Protein AF-A0A399YP43-F1 (afdb_monomer_lite)

pLDDT: mean 73.84, std 10.67, range [40.28, 92.06]

Secondary structure (DSSP, 8-state):
-PPP-HHHHHHHHHHHHHHHHHHHHHHTBPPPTT--S-SS-HHHHHHHHHHHHHHHHHHHHHHTTHHHHHH---TTSS-HHHHHHHHTS-HHHHHHHHHHHHHHHHSPPPP-BPTTSHHHHHHHHHHHHHHHHHHHHHHHHHHHHHHHH--THHHHHHHHHHHHHHHHHHHHHHHHHT-TTSHHHHHHHHHHHHHHHHHHHT--

Sequence (204 aa):
MITPNGVNALLVAGTFFLFAGGIFIIRRMKAAPDGTSDWLTKGQRSALALFFAFNFSLMLAWQLGFFRSVFQVDTTQMGEGGSASYFLFGPGAWLAFSLLYVLVFAFKVKPAIEYGRSRYWLAAVFGLVTTALMLLVMVAQANVIAATIGAAWWGIITFAVLVGLFLPPRFLYLSRVAGLKSVPSYAATISILILLAILAAQMI

Radius of gyration: 18.38 Å; chains: 1; bounding box: 39×31×58 Å

Foldseek 3Di:
DDDQDVVLLVLLLVLLVLLLVLLLLLLLFAADPQFDNDDDDLVLLLVLLVLQLVVQLVLSCVSLCVVVLVPDPDPVPDDPSSVCCVPVQDSVNSSVSSCSSSCSRNDRRHHDHYPPDPVLVVSLVSNLVSLVSSLVSLLVSQLVVLVVVPDLVSLVVSLVSSCSNRVVSLSSSCNGRPHCPHPVNVVSVVVVVVVSVVSSVSSD

Structure (mmCIF, N/CA/C/O backbone):
data_AF-A0A399YP43-F1
#
_entry.id   AF-A0A399YP43-F1
#
loop_
_atom_site.group_PDB
_atom_site.id
_atom_site.type_symbol
_atom_site.label_atom_id
_atom_site.label_alt_id
_atom_site.label_comp_id
_atom_site.label_asym_id
_atom_site.label_entity_id
_atom_site.label_seq_id
_atom_site.pdbx_PDB_ins_code
_atom_site.Cartn_x
_atom_site.Cartn_y
_atom_site.Cartn_z
_atom_site.occupancy
_atom_site.B_iso_or_equiv
_atom_site.auth_seq_id
_atom_site.auth_comp_id
_atom_site.auth_asym_id
_atom_site.auth_atom_id
_atom_site.pdbx_PDB_model_num
ATOM 1 N N . MET A 1 1 ? 21.378 -3.544 -17.016 1.00 40.28 1 MET A N 1
ATOM 2 C CA . MET A 1 1 ? 19.950 -3.426 -17.388 1.00 40.28 1 MET A CA 1
ATOM 3 C C . MET A 1 1 ? 19.159 -4.351 -16.486 1.00 40.28 1 MET A C 1
ATOM 5 O O . MET A 1 1 ? 19.429 -5.542 -16.51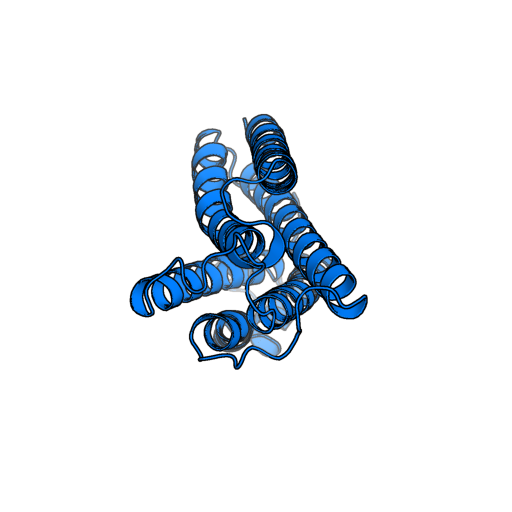5 1.00 40.28 1 MET A O 1
ATOM 9 N N . ILE A 1 2 ? 18.250 -3.840 -15.653 1.00 50.91 2 ILE A N 1
ATOM 10 C CA . ILE A 1 2 ? 17.416 -4.718 -14.820 1.00 50.91 2 ILE A CA 1
ATOM 11 C C . ILE A 1 2 ? 16.305 -5.288 -15.713 1.00 50.91 2 ILE A C 1
ATOM 13 O O . ILE A 1 2 ? 15.569 -4.552 -16.381 1.00 50.91 2 ILE A O 1
ATOM 17 N N . THR A 1 3 ? 16.281 -6.609 -15.824 1.00 60.75 3 THR A N 1
ATOM 18 C CA . THR A 1 3 ? 15.386 -7.398 -16.673 1.00 60.75 3 THR A CA 1
ATOM 19 C C . THR A 1 3 ? 14.059 -7.656 -15.946 1.00 60.75 3 THR A C 1
ATOM 21 O O . THR A 1 3 ? 14.086 -7.916 -14.742 1.00 60.75 3 THR A O 1
ATOM 24 N N . PRO A 1 4 ? 12.904 -7.600 -16.641 1.00 67.38 4 PRO A N 1
ATOM 25 C CA . PRO A 1 4 ? 11.642 -8.134 -16.138 1.00 67.38 4 PRO A CA 1
ATOM 26 C C . PRO A 1 4 ? 11.850 -9.532 -15.553 1.00 67.38 4 PRO A C 1
ATOM 28 O O . PRO A 1 4 ? 12.567 -10.344 -16.140 1.00 67.38 4 PRO A O 1
ATOM 31 N N . ASN A 1 5 ? 11.270 -9.796 -14.385 1.00 70.69 5 ASN A N 1
ATOM 32 C CA . ASN A 1 5 ? 11.508 -11.028 -13.643 1.00 70.69 5 ASN A CA 1
ATOM 33 C C . ASN A 1 5 ? 10.200 -11.536 -13.026 1.00 70.69 5 ASN A C 1
ATOM 35 O O . ASN A 1 5 ? 9.591 -10.867 -12.187 1.00 70.69 5 ASN A O 1
ATOM 39 N N . GLY A 1 6 ? 9.802 -12.756 -13.397 1.00 69.38 6 GLY A N 1
ATOM 40 C CA . GLY A 1 6 ? 8.616 -13.419 -12.855 1.00 69.38 6 GLY A CA 1
ATOM 41 C C . GLY A 1 6 ? 8.652 -13.584 -11.332 1.00 69.38 6 GLY A C 1
ATOM 42 O O . GLY A 1 6 ? 7.615 -13.476 -10.687 1.00 69.38 6 GLY A O 1
ATOM 43 N N . VAL A 1 7 ? 9.836 -13.739 -10.728 1.00 78.75 7 VAL A N 1
ATOM 44 C CA . VAL A 1 7 ? 9.997 -13.788 -9.264 1.00 78.75 7 VAL A CA 1
ATOM 45 C C . VAL A 1 7 ? 9.582 -12.464 -8.620 1.00 78.75 7 VAL A C 1
ATOM 47 O O . VAL A 1 7 ? 8.870 -12.467 -7.619 1.00 78.75 7 VAL A O 1
ATOM 50 N N . ASN A 1 8 ? 9.947 -11.326 -9.217 1.00 79.75 8 ASN A N 1
ATOM 51 C CA . ASN A 1 8 ? 9.519 -10.015 -8.724 1.00 79.75 8 ASN A CA 1
ATOM 52 C C . ASN A 1 8 ? 8.006 -9.837 -8.874 1.00 79.75 8 ASN A C 1
ATOM 54 O O . ASN A 1 8 ? 7.363 -9.328 -7.959 1.00 79.75 8 ASN A O 1
ATOM 58 N N . ALA A 1 9 ? 7.425 -10.294 -9.988 1.00 77.38 9 ALA A N 1
ATOM 59 C CA . ALA A 1 9 ? 5.977 -10.277 -10.180 1.00 77.38 9 ALA A CA 1
ATOM 60 C C . ALA A 1 9 ? 5.251 -11.128 -9.120 1.00 77.38 9 ALA A C 1
ATOM 62 O O . ALA A 1 9 ? 4.263 -10.673 -8.543 1.00 77.38 9 ALA A O 1
ATOM 63 N N . LEU A 1 10 ? 5.773 -12.318 -8.796 1.00 83.19 10 LEU A N 1
ATOM 64 C CA . LEU A 1 10 ? 5.249 -13.176 -7.729 1.00 83.19 10 LEU A CA 1
ATOM 65 C C . LEU A 1 10 ? 5.380 -12.528 -6.347 1.00 83.19 10 LEU A C 1
ATOM 67 O O . LEU A 1 10 ? 4.429 -12.567 -5.570 1.00 83.19 10 LEU A O 1
ATOM 71 N N . LEU A 1 11 ? 6.517 -11.893 -6.045 1.00 86.19 11 LEU A N 1
ATOM 72 C CA . LEU A 1 11 ? 6.717 -11.158 -4.792 1.00 86.19 11 LEU A CA 1
ATOM 73 C C . LEU A 1 11 ? 5.728 -9.994 -4.658 1.00 86.19 11 LEU A C 1
ATOM 75 O O . LEU A 1 11 ? 5.115 -9.824 -3.603 1.00 86.19 11 LEU A O 1
ATOM 79 N N . VAL A 1 12 ? 5.530 -9.221 -5.728 1.00 85.31 12 VAL A N 1
ATOM 80 C CA . VAL A 1 12 ? 4.566 -8.111 -5.777 1.00 85.31 12 VAL A CA 1
ATOM 81 C C . VAL A 1 12 ? 3.136 -8.625 -5.590 1.00 85.31 12 VAL A C 1
ATOM 83 O O . VAL A 1 12 ? 2.404 -8.098 -4.752 1.00 85.31 12 VAL A O 1
ATOM 86 N N . ALA A 1 13 ? 2.745 -9.686 -6.300 1.00 85.50 13 ALA A N 1
ATOM 87 C CA . ALA A 1 13 ? 1.417 -10.287 -6.188 1.00 85.50 13 ALA A CA 1
ATOM 88 C C . ALA A 1 13 ? 1.161 -10.900 -4.800 1.00 85.50 13 ALA A C 1
ATOM 90 O O . ALA A 1 13 ? 0.141 -10.612 -4.175 1.00 85.50 13 ALA A O 1
ATOM 91 N N . GLY A 1 14 ? 2.097 -11.695 -4.277 1.00 88.56 14 GLY A N 1
ATOM 92 C CA . GLY A 1 14 ? 1.992 -12.312 -2.953 1.00 88.56 14 GLY A CA 1
ATOM 93 C C . GLY A 1 14 ? 1.875 -11.272 -1.840 1.00 88.56 14 GLY A C 1
ATOM 94 O O . GLY A 1 14 ? 0.996 -11.367 -0.980 1.00 88.56 14 GLY A O 1
ATOM 95 N N . THR A 1 15 ? 2.695 -10.221 -1.901 1.00 89.38 15 THR A N 1
ATOM 96 C CA . THR A 1 15 ? 2.639 -9.119 -0.929 1.00 89.38 15 THR A CA 1
ATOM 97 C C . THR A 1 15 ? 1.327 -8.344 -1.037 1.00 89.38 15 THR A C 1
ATOM 99 O O . THR A 1 15 ? 0.752 -7.963 -0.017 1.00 89.38 15 THR A O 1
ATOM 102 N N . PHE A 1 16 ? 0.792 -8.176 -2.248 1.00 88.75 16 PHE A N 1
ATOM 103 C CA . PHE A 1 16 ? -0.516 -7.564 -2.460 1.00 88.75 16 PHE A CA 1
ATOM 104 C C . PHE A 1 16 ? -1.661 -8.367 -1.828 1.00 88.75 16 PHE A C 1
ATOM 106 O O . PHE A 1 16 ? -2.530 -7.772 -1.190 1.00 88.75 16 PHE A O 1
ATOM 113 N N . PHE A 1 17 ? -1.656 -9.700 -1.921 1.00 90.12 17 PHE A N 1
ATOM 114 C CA . PHE A 1 17 ? -2.663 -10.528 -1.245 1.00 90.12 17 PHE A CA 1
ATOM 115 C C . PHE A 1 17 ? -2.599 -10.390 0.276 1.00 90.12 17 PHE A C 1
ATOM 117 O O . PHE A 1 17 ? -3.635 -10.221 0.924 1.00 90.12 17 PHE A O 1
ATOM 124 N N . LEU A 1 18 ? -1.390 -10.406 0.847 1.00 92.06 18 LEU A N 1
ATOM 125 C CA . LEU A 1 18 ? -1.191 -10.169 2.277 1.00 92.06 18 LEU A CA 1
ATOM 126 C C . LEU A 1 18 ? -1.691 -8.780 2.679 1.00 92.06 18 LEU A C 1
ATOM 128 O O . LEU A 1 18 ? -2.395 -8.638 3.677 1.00 92.06 18 LEU A O 1
ATOM 132 N N . PHE A 1 19 ? -1.385 -7.762 1.877 1.00 90.00 19 PHE A N 1
ATOM 133 C CA . PHE A 1 19 ? -1.846 -6.398 2.090 1.00 90.00 19 PHE A CA 1
ATOM 134 C C . PHE A 1 19 ? -3.371 -6.284 2.052 1.00 90.00 19 PHE A C 1
ATOM 136 O O . PHE A 1 19 ? -3.962 -5.768 3.000 1.00 90.00 19 PHE A O 1
ATOM 143 N N . ALA A 1 20 ? -4.023 -6.814 1.016 1.00 89.06 20 ALA A N 1
ATOM 144 C CA . ALA A 1 20 ? -5.478 -6.834 0.915 1.00 89.06 20 ALA A CA 1
ATOM 145 C C . ALA A 1 20 ? -6.110 -7.569 2.112 1.00 89.06 20 ALA A C 1
ATOM 147 O O . ALA A 1 20 ? -7.060 -7.065 2.714 1.00 89.06 20 ALA A O 1
ATOM 148 N N . GLY A 1 21 ? -5.538 -8.705 2.525 1.00 90.06 21 GLY A N 1
ATOM 149 C CA . GLY A 1 21 ? -5.950 -9.434 3.726 1.00 90.06 21 GLY A CA 1
ATOM 150 C C . GLY A 1 21 ? -5.799 -8.612 5.011 1.00 90.06 21 GLY A C 1
ATOM 151 O O . GLY A 1 21 ? -6.720 -8.561 5.828 1.00 90.06 21 GLY A O 1
ATOM 152 N N . GLY A 1 22 ? -4.680 -7.906 5.174 1.00 88.12 22 GLY A N 1
ATOM 153 C CA . GLY A 1 22 ? -4.433 -7.030 6.319 1.00 88.12 22 GLY A CA 1
ATOM 154 C C . GLY A 1 22 ? -5.410 -5.860 6.390 1.00 88.12 22 GLY A C 1
ATOM 155 O O . GLY A 1 22 ? -5.971 -5.585 7.451 1.00 88.12 22 GLY A O 1
ATOM 156 N N . ILE A 1 23 ? -5.701 -5.221 5.255 1.00 87.38 23 ILE A N 1
ATOM 157 C CA . ILE A 1 23 ? -6.701 -4.150 5.174 1.00 87.38 23 ILE A CA 1
ATOM 158 C C . ILE A 1 23 ? -8.097 -4.680 5.474 1.00 87.38 23 ILE A C 1
ATOM 160 O O . ILE A 1 23 ? -8.832 -4.062 6.244 1.00 87.38 23 ILE A O 1
ATOM 164 N N . PHE A 1 24 ? -8.455 -5.844 4.938 1.00 88.44 24 PHE A N 1
ATOM 165 C CA . PHE A 1 24 ? -9.717 -6.497 5.264 1.00 88.44 24 PHE A CA 1
ATOM 166 C C . PHE A 1 24 ? -9.853 -6.752 6.774 1.00 88.44 24 PHE A C 1
ATOM 168 O O . PHE A 1 24 ? -10.887 -6.426 7.361 1.00 88.44 24 PHE A O 1
ATOM 175 N N . ILE A 1 25 ? -8.802 -7.265 7.421 1.00 88.12 25 ILE A N 1
ATOM 176 C CA . ILE A 1 25 ? -8.771 -7.499 8.869 1.00 88.12 25 ILE A CA 1
ATOM 177 C C . ILE A 1 25 ? -8.916 -6.189 9.649 1.00 88.12 25 ILE A C 1
ATOM 179 O O . ILE A 1 25 ? -9.784 -6.121 10.518 1.00 88.12 25 ILE A O 1
ATOM 183 N N . ILE A 1 26 ? -8.171 -5.131 9.298 1.00 85.75 26 ILE A N 1
ATOM 184 C CA . ILE A 1 26 ? -8.299 -3.805 9.933 1.00 85.75 26 ILE A CA 1
ATOM 185 C C . ILE A 1 26 ? -9.739 -3.290 9.823 1.00 85.75 26 ILE A C 1
ATOM 187 O O . ILE A 1 26 ? -10.308 -2.803 10.799 1.00 85.75 26 ILE A O 1
ATOM 191 N N . ARG A 1 27 ? -10.382 -3.437 8.658 1.00 85.19 27 ARG A N 1
ATOM 192 C CA . ARG A 1 27 ? -11.779 -3.012 8.459 1.00 85.19 27 ARG A CA 1
ATOM 193 C C . ARG A 1 27 ? -12.779 -3.802 9.304 1.00 85.19 27 ARG A C 1
ATOM 195 O O . ARG A 1 27 ? -13.858 -3.286 9.598 1.00 85.19 27 ARG A O 1
ATOM 202 N N . ARG A 1 28 ? -12.440 -5.027 9.720 1.00 86.69 28 ARG A N 1
ATOM 203 C CA . ARG A 1 28 ? -13.242 -5.822 10.664 1.00 86.69 28 ARG A CA 1
ATOM 204 C C . ARG A 1 28 ? -13.036 -5.416 12.123 1.00 86.69 28 ARG A C 1
ATOM 206 O O . ARG A 1 28 ? -13.786 -5.896 12.972 1.00 86.69 28 ARG A O 1
ATOM 213 N N . MET A 1 29 ? -12.076 -4.555 12.441 1.00 85.19 29 MET A N 1
ATOM 214 C CA . MET A 1 29 ? -11.856 -4.083 13.807 1.00 85.19 29 MET A CA 1
ATOM 215 C C . MET A 1 29 ? -12.891 -3.024 14.188 1.00 85.19 29 MET A C 1
ATOM 217 O O . MET A 1 29 ? -13.141 -2.072 13.441 1.00 85.19 29 MET A O 1
ATOM 221 N N . LYS A 1 30 ? -13.520 -3.182 15.358 1.00 84.31 30 LYS A N 1
ATOM 222 C CA . LYS A 1 30 ? -14.263 -2.087 15.997 1.00 84.31 30 LYS A CA 1
ATOM 223 C C . LYS A 1 30 ? -13.267 -0.965 16.317 1.00 84.31 30 LYS A C 1
ATOM 225 O O . LYS A 1 30 ? -12.111 -1.251 16.604 1.00 84.31 30 LYS A O 1
ATOM 230 N N . ALA A 1 31 ? -13.693 0.291 16.209 1.00 81.38 31 ALA A N 1
ATOM 231 C CA . ALA A 1 31 ? -12.829 1.402 16.591 1.00 81.38 31 ALA A CA 1
ATOM 232 C C . ALA A 1 31 ? -12.516 1.322 18.096 1.00 81.38 31 ALA A C 1
ATOM 234 O O . ALA A 1 31 ? -13.388 0.958 18.889 1.00 81.38 31 ALA A O 1
ATOM 235 N N . ALA A 1 32 ? -11.276 1.634 18.466 1.00 76.81 32 ALA A N 1
ATOM 236 C CA . ALA A 1 32 ? -10.873 1.869 19.845 1.00 76.81 32 ALA A CA 1
ATOM 237 C C . ALA A 1 32 ? -11.685 3.032 20.457 1.00 76.81 32 ALA A C 1
ATOM 239 O O . ALA A 1 32 ? -12.255 3.818 19.698 1.00 76.81 32 ALA A O 1
ATOM 240 N N . PRO A 1 33 ? -11.731 3.175 21.795 1.00 70.94 33 PRO A N 1
ATOM 241 C CA . PRO A 1 33 ? -12.500 4.229 22.469 1.00 70.94 33 PRO A CA 1
ATOM 242 C C . PRO A 1 33 ? -12.217 5.651 21.954 1.00 70.94 33 PRO A C 1
ATOM 244 O O . PRO A 1 33 ? -13.145 6.437 21.806 1.00 70.94 33 PRO A O 1
ATOM 247 N N . ASP A 1 34 ? -10.964 5.937 21.583 1.00 70.44 34 ASP A N 1
ATOM 248 C CA . ASP A 1 34 ? -10.531 7.231 21.024 1.00 70.44 34 ASP A CA 1
ATOM 249 C C . ASP A 1 34 ? -10.489 7.251 19.479 1.00 70.44 34 ASP A C 1
ATOM 251 O O . ASP A 1 34 ? -9.973 8.180 18.848 1.00 70.44 34 ASP A O 1
ATOM 255 N N . GLY A 1 35 ? -10.973 6.180 18.849 1.00 66.00 35 GLY A N 1
ATOM 256 C CA . GLY A 1 35 ? -10.989 5.963 17.408 1.00 66.00 35 GLY A CA 1
ATOM 257 C C . GLY A 1 35 ? -12.230 6.524 16.719 1.00 66.00 35 GLY A C 1
ATOM 258 O O . GLY A 1 35 ? -13.293 6.672 17.315 1.00 66.00 35 GLY A O 1
ATOM 259 N N . THR A 1 36 ? -12.117 6.793 15.418 1.00 67.19 36 THR A N 1
ATOM 260 C CA . THR A 1 36 ? -13.254 7.205 14.583 1.00 67.19 36 THR A CA 1
ATOM 261 C C . THR A 1 36 ? -13.673 6.068 13.656 1.00 67.19 36 THR A C 1
ATOM 263 O O . THR A 1 36 ? -12.853 5.298 13.151 1.00 67.19 36 THR A O 1
ATOM 266 N N . SER A 1 37 ? -14.982 5.919 13.445 1.00 60.91 37 SER A N 1
ATOM 267 C CA . SER A 1 37 ? -15.533 4.799 12.675 1.00 60.91 37 SER A CA 1
ATOM 268 C C . SER A 1 37 ? -15.408 4.986 11.161 1.00 60.91 37 SER A C 1
ATOM 270 O O . SER A 1 37 ? -15.321 3.987 10.446 1.00 60.91 37 SER A O 1
ATOM 272 N N . ASP A 1 38 ? -15.349 6.214 10.644 1.00 63.28 38 ASP A N 1
ATOM 273 C CA . ASP A 1 38 ? -15.197 6.442 9.206 1.00 63.28 38 ASP A CA 1
ATOM 274 C C . ASP A 1 38 ? -14.519 7.781 8.912 1.00 63.28 38 ASP A C 1
ATOM 276 O O . ASP A 1 38 ? -15.015 8.842 9.280 1.00 63.28 38 ASP A O 1
ATOM 280 N N . TRP A 1 39 ? -13.374 7.713 8.235 1.00 63.75 39 TRP A N 1
ATOM 281 C CA . TRP A 1 39 ? -12.547 8.876 7.906 1.00 63.75 39 TRP A CA 1
ATOM 282 C C . TRP A 1 39 ? -12.619 9.261 6.414 1.00 63.75 39 TRP A C 1
ATOM 284 O O . TRP A 1 39 ? -12.244 10.369 6.049 1.00 63.75 39 TRP A O 1
ATOM 294 N N . LEU A 1 40 ? -13.146 8.375 5.554 1.00 69.94 40 LEU A N 1
ATOM 295 C CA . LEU A 1 40 ? -13.403 8.636 4.132 1.00 69.94 40 LEU A CA 1
ATOM 296 C C . LEU A 1 40 ? -14.861 8.362 3.770 1.00 69.94 40 LEU A C 1
ATOM 298 O O . LEU A 1 40 ? -15.452 7.359 4.179 1.00 69.94 40 LEU A O 1
ATOM 302 N N . THR A 1 41 ? -15.415 9.177 2.880 1.00 75.81 41 THR A N 1
ATOM 303 C CA . THR A 1 41 ? -16.699 8.884 2.226 1.00 75.81 41 THR A CA 1
ATOM 304 C C . THR A 1 41 ? -16.595 7.643 1.325 1.00 75.81 41 THR A C 1
ATOM 306 O O . THR A 1 41 ? -15.505 7.183 0.968 1.00 75.81 41 THR A O 1
ATOM 309 N N . LYS A 1 42 ? -17.735 7.057 0.932 1.00 73.12 42 LYS A N 1
ATOM 310 C CA . LYS A 1 42 ? -17.766 5.912 -0.003 1.00 73.12 42 LYS A CA 1
ATOM 311 C C . LYS A 1 42 ? -17.116 6.253 -1.356 1.00 73.12 42 LYS A C 1
ATOM 313 O O . LYS A 1 42 ? -16.408 5.418 -1.920 1.00 73.12 42 LYS A O 1
ATOM 318 N N . GLY A 1 43 ? -17.335 7.475 -1.851 1.00 77.44 43 GLY A N 1
ATOM 319 C CA . GLY A 1 43 ? -16.762 7.956 -3.110 1.00 77.44 43 GLY A CA 1
ATOM 320 C C . GLY A 1 43 ? -15.237 8.024 -3.056 1.00 77.44 43 GLY A C 1
ATOM 321 O O . GLY A 1 43 ? -14.571 7.423 -3.892 1.00 77.44 43 GLY A O 1
ATOM 322 N N . GLN A 1 44 ? -14.683 8.642 -2.009 1.00 80.69 44 GLN A N 1
ATOM 323 C CA . GLN A 1 44 ? -13.230 8.733 -1.820 1.00 80.69 44 GLN A CA 1
ATOM 324 C C . GLN A 1 44 ? -12.567 7.357 -1.676 1.00 80.69 44 GLN A C 1
ATOM 326 O O . GLN A 1 44 ? -11.508 7.123 -2.252 1.00 80.69 44 GLN A O 1
ATOM 331 N N . ARG A 1 45 ? -13.206 6.415 -0.964 1.00 77.38 45 ARG A N 1
ATOM 332 C CA . ARG A 1 45 ? -12.722 5.026 -0.870 1.00 77.38 45 ARG A CA 1
ATOM 333 C C . ARG A 1 45 ? -12.653 4.347 -2.235 1.00 77.38 45 ARG A C 1
ATOM 335 O O . ARG A 1 45 ? -11.675 3.670 -2.528 1.00 77.38 45 ARG A O 1
ATOM 342 N N . SER A 1 46 ? -13.676 4.542 -3.061 1.00 79.56 46 SER A N 1
ATOM 343 C CA . SER A 1 46 ? -13.738 3.946 -4.399 1.00 79.56 46 SER A CA 1
ATOM 344 C C . SER A 1 46 ? -12.682 4.554 -5.325 1.00 79.56 46 SER A C 1
ATOM 346 O O . SER A 1 46 ? -11.960 3.816 -5.984 1.00 79.56 46 SER A O 1
ATOM 348 N N . ALA A 1 47 ? -12.533 5.883 -5.310 1.00 83.62 47 ALA A N 1
ATOM 349 C CA . ALA A 1 47 ? -11.521 6.590 -6.094 1.00 83.62 47 ALA A CA 1
ATOM 350 C C . ALA A 1 47 ? -10.100 6.147 -5.722 1.00 83.62 47 ALA A C 1
ATOM 352 O O . ALA A 1 47 ? -9.303 5.827 -6.600 1.00 83.62 47 ALA A O 1
ATOM 353 N N . LEU A 1 48 ? -9.804 6.047 -4.424 1.00 82.44 48 LEU A N 1
ATOM 354 C CA . LEU A 1 48 ? -8.516 5.552 -3.959 1.00 82.44 48 LEU A CA 1
ATOM 355 C C . LEU A 1 48 ? -8.269 4.107 -4.392 1.00 82.44 48 LEU A C 1
ATOM 357 O O . LEU A 1 48 ? -7.168 3.769 -4.812 1.00 82.44 48 LEU A O 1
ATOM 361 N N . ALA A 1 49 ? -9.279 3.247 -4.275 1.00 81.00 49 ALA A N 1
ATOM 362 C CA . ALA A 1 49 ? -9.114 1.852 -4.634 1.00 81.00 49 ALA A CA 1
ATOM 363 C C . ALA A 1 49 ? -8.873 1.673 -6.137 1.00 81.00 49 ALA A C 1
ATOM 365 O O . ALA A 1 49 ? -8.038 0.858 -6.514 1.00 81.00 49 ALA A O 1
ATOM 366 N N . LEU A 1 50 ? -9.540 2.469 -6.980 1.00 84.38 50 LEU A N 1
ATOM 367 C CA . LEU A 1 50 ? -9.279 2.522 -8.419 1.00 84.38 50 LEU A CA 1
ATOM 368 C C . LEU A 1 50 ? -7.876 3.058 -8.720 1.00 84.38 50 LEU A C 1
ATOM 370 O O . LEU A 1 50 ? -7.164 2.473 -9.531 1.00 84.38 50 LEU A O 1
ATOM 374 N N . PHE A 1 51 ? -7.455 4.123 -8.034 1.00 85.75 51 PHE A N 1
ATOM 375 C CA . PHE A 1 51 ? -6.106 4.668 -8.166 1.00 85.75 51 PHE A CA 1
ATOM 376 C C . PHE A 1 51 ? -5.042 3.632 -7.780 1.00 85.75 51 PHE A C 1
ATOM 378 O O . PHE A 1 51 ? -4.076 3.433 -8.515 1.00 85.75 51 PHE A O 1
ATOM 385 N N . PHE A 1 52 ? -5.240 2.907 -6.677 1.00 84.94 52 PHE A N 1
ATOM 386 C CA . PHE A 1 52 ? -4.360 1.811 -6.280 1.00 84.94 52 PHE A CA 1
ATOM 387 C C . PHE A 1 52 ? -4.351 0.694 -7.313 1.00 84.94 52 PHE A C 1
ATOM 389 O O . PHE A 1 52 ? -3.280 0.250 -7.726 1.00 84.94 52 PHE A O 1
ATOM 396 N N . ALA A 1 53 ? -5.535 0.263 -7.747 1.00 83.38 53 ALA A N 1
ATOM 397 C CA . ALA A 1 53 ? -5.676 -0.824 -8.695 1.00 83.38 53 ALA A CA 1
ATOM 398 C C . ALA A 1 53 ? -4.939 -0.520 -10.007 1.00 83.38 53 ALA A C 1
ATOM 400 O O . ALA A 1 53 ? -4.178 -1.351 -10.494 1.00 83.38 53 ALA A O 1
ATOM 401 N N . PHE A 1 54 ? -5.083 0.705 -10.513 1.00 86.19 54 PHE A N 1
ATOM 402 C CA . PHE A 1 54 ? -4.383 1.186 -11.698 1.00 86.19 54 PHE A CA 1
ATOM 403 C C . PHE A 1 54 ? -2.856 1.137 -11.540 1.00 86.19 54 PHE A C 1
ATOM 405 O O . PHE A 1 54 ? -2.175 0.511 -12.351 1.00 86.19 54 PHE A O 1
ATOM 412 N N . ASN A 1 55 ? -2.312 1.730 -10.471 1.00 85.56 55 ASN A N 1
ATOM 413 C CA . ASN A 1 55 ? -0.863 1.752 -10.232 1.00 85.56 55 ASN A CA 1
ATOM 414 C C . ASN A 1 55 ? -0.284 0.341 -10.038 1.00 85.56 55 ASN A C 1
ATOM 416 O O . ASN A 1 55 ? 0.790 0.028 -10.548 1.00 85.56 55 ASN A O 1
ATOM 420 N N . PHE A 1 56 ? -1.007 -0.534 -9.338 1.00 84.25 56 PHE A N 1
ATOM 421 C CA . PHE A 1 56 ? -0.602 -1.924 -9.158 1.00 84.25 56 PHE A CA 1
ATOM 422 C C . PHE A 1 56 ? -0.608 -2.706 -10.479 1.00 84.25 56 PHE A C 1
ATOM 424 O O . PHE A 1 56 ? 0.337 -3.442 -10.760 1.00 84.25 56 PHE A O 1
ATOM 431 N N . SER A 1 57 ? -1.626 -2.512 -11.323 1.00 83.75 57 SER A N 1
ATOM 432 C CA . SER A 1 57 ? -1.676 -3.130 -12.652 1.00 83.75 57 SER A CA 1
ATOM 433 C C . SER A 1 57 ? -0.534 -2.648 -13.554 1.00 83.75 57 SER A C 1
ATOM 435 O O . SER A 1 57 ? 0.079 -3.474 -14.225 1.00 83.75 57 SER A O 1
ATOM 437 N N . LEU A 1 58 ? -0.189 -1.352 -13.530 1.00 83.56 58 LEU A N 1
ATOM 438 C CA . LEU A 1 58 ? 0.980 -0.827 -14.252 1.00 83.56 58 LEU A CA 1
ATOM 439 C C . LEU A 1 58 ? 2.289 -1.458 -13.764 1.00 83.56 58 LEU A C 1
ATOM 441 O O . LEU A 1 58 ? 3.137 -1.835 -14.572 1.00 83.56 58 LEU A O 1
ATOM 445 N N . MET A 1 59 ? 2.440 -1.610 -12.447 1.00 81.50 59 MET A N 1
ATOM 446 C CA . MET A 1 59 ? 3.615 -2.240 -11.851 1.00 81.50 59 MET A CA 1
ATOM 447 C C . MET A 1 59 ? 3.763 -3.700 -12.303 1.00 81.50 59 MET A C 1
ATOM 449 O O . MET A 1 59 ? 4.848 -4.113 -12.710 1.00 81.50 59 MET A O 1
ATOM 453 N N . LEU A 1 60 ? 2.679 -4.482 -12.280 1.00 79.56 60 LEU A N 1
ATOM 454 C CA . LEU A 1 60 ? 2.699 -5.865 -12.766 1.00 79.56 60 LEU A CA 1
ATOM 455 C C . LEU A 1 60 ? 3.016 -5.949 -14.261 1.00 79.56 60 LEU A C 1
ATOM 457 O O . LEU A 1 60 ? 3.849 -6.766 -14.652 1.00 79.56 60 LEU A O 1
ATOM 461 N N . ALA A 1 61 ? 2.419 -5.075 -15.075 1.00 78.38 61 ALA A N 1
ATOM 462 C CA . ALA A 1 61 ? 2.712 -4.994 -16.504 1.00 78.38 61 ALA A CA 1
ATOM 463 C C . ALA A 1 61 ? 4.212 -4.753 -16.753 1.00 78.38 61 ALA A C 1
ATOM 465 O O . ALA A 1 61 ? 4.816 -5.391 -17.616 1.00 78.38 61 ALA A O 1
ATOM 466 N N . TRP A 1 62 ? 4.844 -3.889 -15.953 1.00 78.38 62 TRP A N 1
ATOM 467 C CA . TRP A 1 62 ? 6.286 -3.669 -1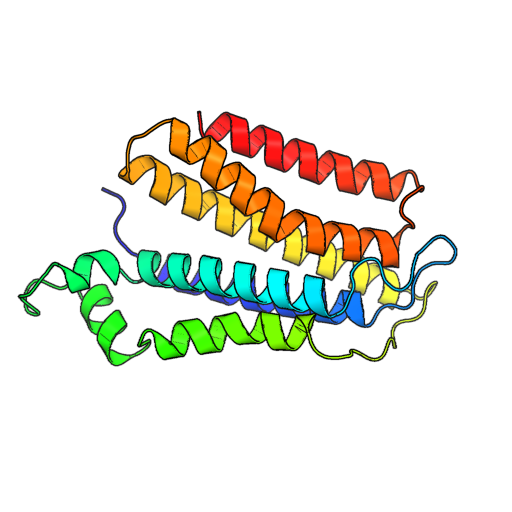6.027 1.00 78.38 62 TRP A CA 1
ATOM 468 C C . TRP A 1 62 ? 7.098 -4.914 -15.653 1.00 78.38 62 TRP A C 1
ATOM 470 O O . TRP A 1 62 ? 7.978 -5.320 -16.413 1.00 78.38 62 TRP A O 1
ATOM 480 N N . GLN A 1 63 ? 6.805 -5.543 -14.510 1.00 76.62 63 GLN A N 1
ATOM 481 C CA . GLN A 1 63 ? 7.571 -6.700 -14.017 1.00 76.62 63 GLN A CA 1
ATOM 482 C C . GLN A 1 63 ? 7.472 -7.925 -14.922 1.00 76.62 63 GLN A C 1
ATOM 484 O O . GLN A 1 63 ? 8.419 -8.706 -15.004 1.00 76.62 63 GLN A O 1
ATOM 489 N N . LEU A 1 64 ? 6.346 -8.075 -15.615 1.00 75.00 64 LEU A N 1
ATOM 490 C CA . LEU A 1 64 ? 6.132 -9.128 -16.604 1.00 75.00 64 LEU A CA 1
ATOM 491 C C . LEU A 1 64 ? 6.705 -8.773 -17.983 1.00 75.00 64 LEU A C 1
ATOM 493 O O . LEU A 1 64 ? 6.694 -9.605 -18.881 1.00 75.00 64 LEU A O 1
ATOM 497 N N . GLY A 1 65 ? 7.234 -7.561 -18.160 1.00 71.38 65 GLY A N 1
ATOM 498 C CA . GLY A 1 65 ? 7.873 -7.142 -19.403 1.00 71.38 65 GLY A CA 1
ATOM 499 C C . GLY A 1 65 ? 6.899 -6.743 -20.509 1.00 71.38 65 GLY A C 1
ATOM 500 O O . GLY A 1 65 ? 7.344 -6.564 -21.639 1.00 71.38 65 GLY A O 1
ATOM 501 N N . PHE A 1 66 ? 5.617 -6.529 -20.195 1.00 74.56 66 PHE A N 1
ATOM 502 C CA . PHE A 1 66 ? 4.574 -6.184 -21.167 1.00 74.56 66 PHE A CA 1
ATOM 503 C C . PHE A 1 66 ? 4.927 -4.951 -21.999 1.00 74.56 66 PHE A C 1
ATOM 505 O O . PHE A 1 66 ? 4.813 -4.951 -23.219 1.00 74.56 66 PHE A O 1
ATOM 512 N N . PHE A 1 67 ? 5.414 -3.887 -21.357 1.00 74.88 67 PHE A N 1
ATOM 513 C CA . PHE A 1 67 ? 5.789 -2.682 -22.096 1.00 74.88 67 PHE A CA 1
ATOM 514 C C . PHE A 1 67 ? 6.926 -2.945 -23.085 1.00 74.88 67 PHE A C 1
ATOM 516 O O . PHE A 1 67 ? 6.938 -2.342 -24.145 1.00 74.88 67 PHE A O 1
ATOM 523 N N . ARG A 1 68 ? 7.853 -3.864 -22.783 1.00 69.94 68 ARG A N 1
ATOM 524 C CA . ARG A 1 68 ? 8.910 -4.252 -23.731 1.00 69.94 68 ARG A CA 1
ATOM 525 C C . ARG A 1 68 ? 8.358 -5.139 -24.844 1.00 69.94 68 ARG A C 1
ATOM 527 O O . ARG A 1 68 ? 8.757 -4.986 -25.992 1.00 69.94 68 ARG A O 1
ATOM 534 N N . SER A 1 69 ? 7.422 -6.022 -24.508 1.00 6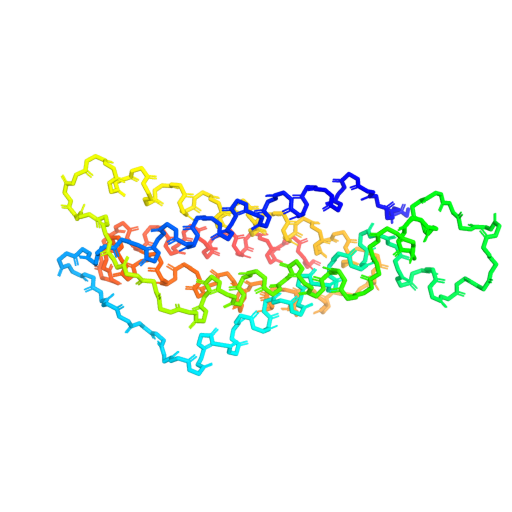5.38 69 SER A N 1
ATOM 535 C CA . SER A 1 69 ? 6.839 -6.975 -25.445 1.00 65.38 69 SER A CA 1
ATOM 536 C C . SER A 1 69 ? 5.905 -6.307 -26.461 1.00 65.38 69 SER A C 1
ATOM 538 O O . SER A 1 69 ? 5.904 -6.697 -27.617 1.00 65.38 69 SER A O 1
ATOM 540 N N . VAL A 1 70 ? 5.186 -5.241 -26.090 1.00 64.31 70 VAL A N 1
ATOM 541 C CA . VAL A 1 70 ? 4.344 -4.469 -27.028 1.00 64.31 70 VAL A CA 1
ATOM 542 C C . VAL A 1 70 ? 5.163 -3.807 -28.144 1.00 64.31 70 VAL A C 1
ATOM 544 O O . VAL A 1 70 ? 4.655 -3.633 -29.249 1.00 64.31 70 VAL A O 1
ATOM 547 N N . PHE A 1 71 ? 6.426 -3.458 -27.885 1.00 61.44 71 PHE A N 1
ATOM 548 C CA . PHE A 1 71 ? 7.311 -2.846 -28.885 1.00 61.44 71 PHE A CA 1
ATOM 549 C C . PHE A 1 71 ? 8.226 -3.852 -29.602 1.00 61.44 71 PHE A C 1
ATOM 551 O O . PHE A 1 71 ? 8.859 -3.490 -30.593 1.00 61.44 71 PHE A O 1
ATOM 558 N N . GLN A 1 72 ? 8.293 -5.108 -29.149 1.00 60.72 72 GLN A N 1
ATOM 559 C CA . GLN A 1 72 ? 8.968 -6.191 -29.867 1.00 60.72 72 GLN A CA 1
ATOM 560 C C . GLN A 1 72 ? 7.946 -6.956 -30.712 1.00 60.72 72 GLN A C 1
ATOM 562 O O . GLN A 1 72 ? 7.154 -7.732 -30.200 1.00 60.72 72 GLN A O 1
ATOM 567 N N . VAL A 1 73 ? 7.967 -6.745 -32.027 1.00 52.34 73 VAL A N 1
ATOM 568 C CA . VAL A 1 73 ? 7.052 -7.419 -32.969 1.00 52.34 73 VAL A CA 1
ATOM 569 C C . VAL A 1 73 ? 7.439 -8.894 -33.191 1.00 52.34 73 VAL A C 1
ATOM 571 O O . VAL A 1 73 ? 6.606 -9.699 -33.599 1.00 52.34 73 VAL A O 1
ATOM 574 N N . ASP A 1 74 ? 8.685 -9.270 -32.885 1.00 56.50 74 ASP A N 1
ATOM 575 C CA . ASP A 1 74 ? 9.213 -10.621 -33.090 1.00 56.50 74 ASP A CA 1
ATOM 576 C C . ASP A 1 74 ? 9.108 -11.484 -31.819 1.00 56.50 74 ASP A C 1
ATOM 578 O O . ASP A 1 74 ? 9.874 -11.335 -30.862 1.00 56.50 74 ASP A O 1
ATOM 582 N N . THR A 1 75 ? 8.164 -12.427 -31.821 1.00 55.25 75 THR A N 1
ATOM 583 C CA . THR A 1 75 ? 7.928 -13.371 -30.718 1.00 55.25 75 THR A CA 1
ATOM 584 C C . THR A 1 75 ? 9.064 -14.378 -30.518 1.00 55.25 75 THR A C 1
ATOM 586 O O . THR A 1 75 ? 9.115 -15.008 -29.467 1.00 55.25 75 THR A O 1
ATOM 589 N N . THR A 1 76 ? 9.982 -14.535 -31.482 1.00 56.31 76 THR A N 1
ATOM 590 C CA . THR A 1 76 ? 11.157 -15.421 -31.350 1.00 56.31 76 THR A CA 1
ATOM 591 C C . THR A 1 76 ? 12.287 -14.791 -30.530 1.00 56.31 76 THR A C 1
ATOM 593 O O . THR A 1 76 ? 13.144 -15.501 -30.010 1.00 56.31 76 THR A O 1
ATOM 596 N N . GLN A 1 77 ? 12.258 -13.464 -30.358 1.00 56.47 77 GLN A N 1
ATOM 597 C CA . GLN A 1 77 ? 13.199 -12.707 -29.525 1.00 56.47 77 GLN A CA 1
ATOM 598 C C . GLN A 1 77 ? 12.648 -12.388 -28.129 1.00 56.47 77 GLN A C 1
ATOM 600 O O . GLN A 1 77 ? 13.364 -11.849 -27.280 1.00 56.47 77 GLN A O 1
ATOM 605 N N . MET A 1 78 ? 11.379 -12.711 -27.870 1.00 56.38 78 MET A N 1
ATOM 606 C CA . MET A 1 78 ? 10.798 -12.606 -26.539 1.00 56.38 78 MET A CA 1
ATOM 607 C C . MET A 1 78 ? 11.265 -13.792 -25.694 1.00 56.38 78 MET A C 1
ATOM 609 O O . MET A 1 78 ? 10.882 -14.930 -25.947 1.00 56.38 78 MET A O 1
ATOM 613 N N . GLY A 1 79 ? 12.078 -13.537 -24.665 1.00 61.31 79 GLY A N 1
ATOM 614 C CA . GLY A 1 79 ? 12.382 -14.556 -23.653 1.00 61.31 79 GLY A CA 1
ATOM 615 C C . GLY A 1 79 ? 11.104 -15.098 -22.989 1.00 61.31 79 GLY A C 1
ATOM 616 O O . GLY A 1 79 ? 10.053 -14.460 -23.059 1.00 61.31 79 GLY A O 1
ATOM 617 N N . GLU A 1 80 ? 11.191 -16.241 -22.302 1.00 56.97 80 GLU A N 1
ATOM 618 C CA . GLU A 1 80 ? 10.036 -16.963 -21.718 1.00 56.97 80 GLU A CA 1
ATOM 619 C C . GLU A 1 80 ? 9.084 -16.081 -20.883 1.00 56.97 80 GLU A C 1
ATOM 621 O O . GLU A 1 80 ? 7.872 -16.286 -20.883 1.00 56.97 80 GLU A O 1
ATOM 626 N N . GLY A 1 81 ? 9.603 -15.048 -20.208 1.00 55.31 81 GLY A N 1
ATOM 627 C CA . GLY A 1 81 ? 8.785 -14.085 -19.460 1.00 55.31 81 GLY A CA 1
ATOM 628 C C . GLY A 1 81 ? 7.899 -13.187 -20.338 1.00 55.31 81 GLY A C 1
ATOM 629 O O . GLY A 1 81 ? 6.772 -12.880 -19.954 1.00 55.31 81 GLY A O 1
ATOM 630 N N . GLY A 1 82 ? 8.375 -12.801 -21.527 1.00 56.59 82 GLY A N 1
ATOM 631 C CA . GLY A 1 82 ? 7.640 -11.955 -22.471 1.00 56.59 82 GLY A CA 1
ATOM 632 C C . GLY A 1 82 ? 6.469 -12.692 -23.119 1.00 56.59 82 GLY A C 1
ATOM 633 O O . GLY A 1 82 ? 5.367 -12.151 -23.185 1.00 56.59 82 GLY A O 1
ATOM 634 N N . SER A 1 83 ? 6.656 -13.957 -23.500 1.00 58.56 83 SER A N 1
ATOM 635 C CA . SER A 1 83 ? 5.587 -14.798 -24.057 1.00 58.56 83 SER A CA 1
ATOM 636 C C . SER A 1 83 ? 4.568 -15.237 -22.993 1.00 58.56 83 SER A C 1
ATOM 638 O O . SER A 1 83 ? 3.361 -15.187 -23.243 1.00 58.56 83 SER A O 1
ATOM 640 N N . ALA A 1 84 ? 5.011 -15.560 -21.771 1.00 56.91 84 ALA A N 1
ATOM 641 C CA . ALA A 1 84 ? 4.118 -15.872 -20.651 1.00 56.91 84 ALA A CA 1
ATOM 642 C C . ALA A 1 84 ? 3.215 -14.686 -20.250 1.00 56.91 84 ALA A C 1
ATOM 644 O O . ALA A 1 84 ? 2.074 -14.897 -19.831 1.00 56.91 84 ALA A O 1
ATOM 645 N N . SER A 1 85 ? 3.686 -13.443 -20.420 1.00 56.84 85 SER A N 1
ATOM 646 C CA . SER A 1 85 ? 2.895 -12.232 -20.150 1.00 56.84 85 SER A CA 1
ATOM 647 C C . SER A 1 85 ? 1.691 -12.067 -21.092 1.00 56.84 85 SER A C 1
ATOM 649 O O . SER A 1 85 ? 0.639 -11.604 -20.656 1.00 56.84 85 SER A O 1
ATOM 651 N N . TYR A 1 86 ? 1.801 -12.519 -22.349 1.00 56.50 86 TYR A N 1
ATOM 652 C CA . TYR A 1 86 ? 0.696 -12.509 -23.313 1.00 56.50 86 TYR A CA 1
ATOM 653 C C . TYR A 1 86 ? -0.304 -13.648 -23.082 1.00 56.50 86 TYR A C 1
ATOM 655 O O . TYR A 1 86 ? -1.505 -13.440 -23.249 1.00 56.50 86 TYR A O 1
ATOM 663 N N . PHE A 1 87 ? 0.17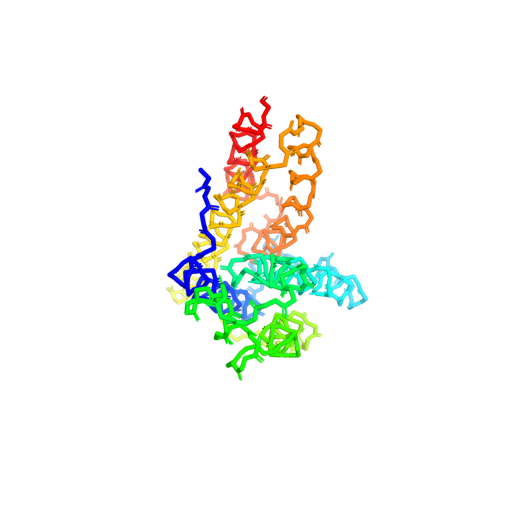5 -14.838 -22.697 1.00 53.41 87 PHE A N 1
ATOM 664 C CA . PHE A 1 87 ? -0.651 -16.051 -22.633 1.00 53.41 87 PHE A CA 1
ATOM 665 C C . PHE A 1 87 ? -1.263 -16.358 -21.256 1.00 53.41 87 PHE A C 1
ATOM 667 O O . PHE A 1 87 ? -2.413 -16.787 -21.198 1.00 53.41 87 PHE A O 1
ATOM 674 N N . LEU A 1 88 ? -0.536 -16.161 -20.148 1.00 51.69 88 LEU A N 1
ATOM 675 C CA . LEU A 1 88 ? -0.982 -16.599 -18.812 1.00 51.69 88 LEU A CA 1
ATOM 676 C C . LEU A 1 88 ? -1.630 -15.470 -17.994 1.00 51.69 88 LEU A C 1
ATOM 678 O O . LEU A 1 88 ? -2.500 -15.719 -17.161 1.00 51.69 88 LEU A O 1
ATOM 682 N N . PHE A 1 89 ? -1.233 -14.219 -18.243 1.00 56.06 89 PHE A N 1
ATOM 683 C CA . PHE A 1 89 ? -1.694 -13.056 -17.489 1.00 56.06 89 PHE A CA 1
ATOM 684 C C . PHE A 1 89 ? -2.002 -11.878 -18.412 1.00 56.06 89 PHE A C 1
ATOM 686 O O . PHE A 1 89 ? -1.366 -10.838 -18.308 1.00 56.06 89 PHE A O 1
ATOM 693 N N . GLY A 1 90 ? -2.976 -12.012 -19.316 1.00 61.62 90 GLY A N 1
ATOM 694 C CA . GLY A 1 90 ? -3.388 -10.878 -20.148 1.00 61.62 90 GLY A CA 1
ATOM 695 C C . GLY A 1 90 ? -3.749 -9.634 -19.305 1.00 61.62 90 GLY A C 1
ATOM 696 O O . GLY A 1 90 ? -4.090 -9.777 -18.127 1.00 61.62 90 GLY A O 1
ATOM 697 N N . PRO A 1 91 ? -3.754 -8.413 -19.877 1.00 62.31 91 PRO A N 1
ATOM 698 C CA . PRO A 1 91 ? -4.008 -7.170 -19.132 1.00 62.31 91 PRO A CA 1
ATOM 699 C C . PRO A 1 91 ? -5.279 -7.184 -18.264 1.00 62.31 91 PRO A C 1
ATOM 701 O O . PRO A 1 91 ? -5.321 -6.585 -17.187 1.00 62.31 91 PRO A O 1
ATOM 704 N N . GLY A 1 92 ? -6.302 -7.931 -18.695 1.00 62.56 92 GLY A N 1
ATOM 705 C CA . GLY A 1 92 ? -7.525 -8.162 -17.924 1.00 62.56 92 GLY A CA 1
ATOM 706 C C . GLY A 1 92 ? -7.309 -8.933 -16.615 1.00 62.56 92 GLY A C 1
ATOM 707 O O . GLY A 1 92 ? -7.961 -8.624 -15.622 1.00 62.56 92 GLY A O 1
ATOM 708 N N . ALA A 1 93 ? -6.370 -9.882 -16.564 1.00 67.50 93 ALA A N 1
ATOM 709 C CA . ALA A 1 93 ? -6.038 -10.622 -15.347 1.00 67.50 93 ALA A CA 1
ATOM 710 C C . ALA A 1 93 ? -5.387 -9.709 -14.299 1.00 67.50 93 ALA A C 1
ATOM 712 O O . ALA A 1 93 ? -5.731 -9.787 -13.123 1.00 6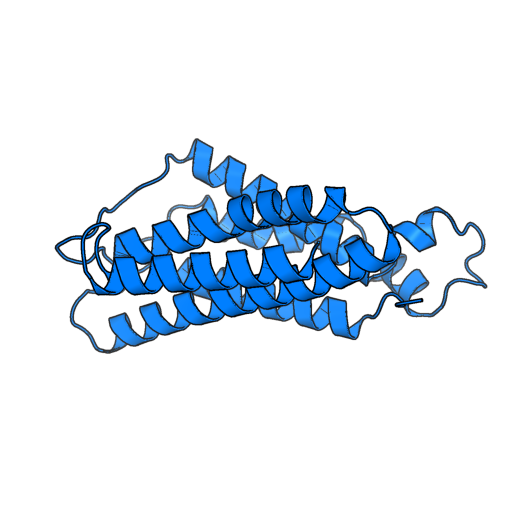7.50 93 ALA A O 1
ATOM 713 N N . TRP A 1 94 ? -4.507 -8.785 -14.704 1.00 73.62 94 TRP A N 1
ATOM 714 C CA . TRP A 1 94 ? -3.905 -7.809 -13.783 1.00 73.62 94 TRP A CA 1
ATOM 715 C C . TRP A 1 94 ? -4.933 -6.841 -13.216 1.00 73.62 94 TRP A C 1
ATOM 717 O O . TRP A 1 94 ? -4.853 -6.492 -12.040 1.00 73.62 94 TRP A O 1
ATOM 727 N N . LEU A 1 95 ? -5.888 -6.415 -14.046 1.00 68.62 95 LEU A N 1
ATOM 728 C 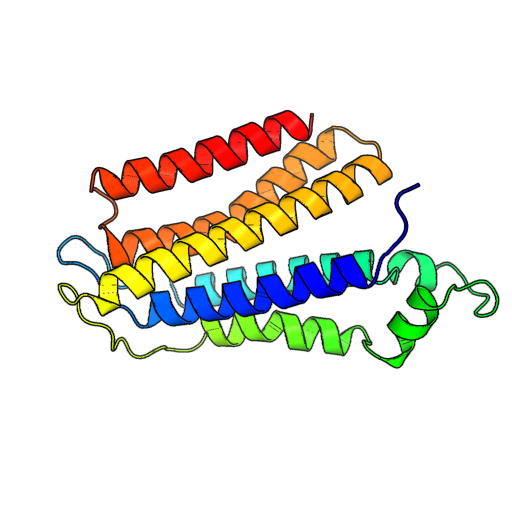CA . LEU A 1 95 ? -7.038 -5.634 -13.600 1.00 68.62 95 LEU A CA 1
ATOM 729 C C . LEU A 1 95 ? -7.911 -6.442 -12.638 1.00 68.62 95 LEU A C 1
ATOM 731 O O . LEU A 1 95 ? -8.312 -5.925 -11.604 1.00 68.62 95 LEU A O 1
ATOM 735 N N . ALA A 1 96 ? -8.163 -7.723 -12.911 1.00 71.69 96 ALA A N 1
ATOM 736 C CA . ALA A 1 96 ? -8.916 -8.588 -12.005 1.00 71.69 96 ALA A CA 1
ATOM 737 C C . ALA A 1 96 ? -8.208 -8.773 -10.649 1.00 71.69 96 ALA A C 1
ATOM 739 O O . ALA A 1 96 ? -8.853 -8.669 -9.604 1.00 71.69 96 ALA A O 1
ATOM 740 N N . PHE A 1 97 ? -6.884 -8.971 -10.642 1.00 73.25 97 PHE A N 1
ATOM 741 C CA . PHE A 1 97 ? -6.093 -9.014 -9.408 1.00 73.25 97 PHE A CA 1
ATOM 742 C C . PHE A 1 97 ? -6.186 -7.693 -8.646 1.00 73.25 97 PHE A C 1
ATOM 744 O O . PHE A 1 97 ? -6.451 -7.684 -7.447 1.00 73.25 97 PHE A O 1
ATOM 751 N N . SER A 1 98 ? -6.020 -6.567 -9.334 1.00 73.56 98 SER A N 1
ATOM 752 C CA . SER A 1 98 ? -6.019 -5.249 -8.708 1.00 73.56 98 SER A CA 1
ATOM 753 C C . SER A 1 98 ? -7.412 -4.823 -8.212 1.00 73.56 98 SER A C 1
ATOM 755 O O . SER A 1 98 ? -7.535 -4.170 -7.170 1.00 73.56 98 SER A O 1
ATOM 757 N N . LEU A 1 99 ? -8.477 -5.306 -8.862 1.00 78.44 99 LEU A N 1
ATOM 758 C CA . LEU A 1 99 ? -9.867 -5.155 -8.432 1.00 78.44 99 LEU A CA 1
ATOM 759 C C . LEU A 1 99 ? -10.154 -5.823 -7.085 1.00 78.44 99 LEU A C 1
ATOM 761 O O . LEU A 1 99 ? -11.048 -5.355 -6.385 1.00 78.44 99 LEU A O 1
ATOM 765 N N . LEU A 1 100 ? -9.387 -6.830 -6.650 1.00 80.56 100 LEU A N 1
ATOM 766 C CA . LEU A 1 100 ? -9.540 -7.411 -5.310 1.00 80.56 100 LEU A CA 1
ATOM 767 C C . LEU A 1 100 ? -9.457 -6.336 -4.217 1.00 80.56 100 LEU A C 1
ATOM 769 O O . LEU A 1 100 ? -10.250 -6.344 -3.275 1.00 80.56 100 LEU A O 1
ATOM 773 N N . TYR A 1 101 ? -8.543 -5.374 -4.364 1.00 77.06 101 TYR A N 1
ATOM 774 C CA . TYR A 1 101 ? -8.429 -4.254 -3.433 1.00 77.06 101 TYR A CA 1
ATOM 775 C C . TYR A 1 101 ? -9.668 -3.358 -3.475 1.00 77.06 101 TYR A C 1
ATOM 777 O O . TYR A 1 101 ? -10.157 -2.938 -2.429 1.00 77.06 101 TYR A O 1
ATOM 785 N N . VAL A 1 102 ? -10.238 -3.131 -4.663 1.00 77.62 102 VAL A N 1
ATOM 786 C CA . VAL A 1 102 ? -11.513 -2.415 -4.820 1.00 77.62 102 VAL A CA 1
ATOM 787 C C . VAL A 1 102 ? -12.631 -3.131 -4.081 1.00 77.62 102 VAL A C 1
ATOM 789 O O . VAL A 1 102 ? -13.341 -2.486 -3.315 1.00 77.62 102 VAL A O 1
ATOM 792 N N . LEU A 1 103 ? -12.756 -4.452 -4.208 1.00 77.12 103 LEU A N 1
ATOM 793 C CA . LEU A 1 103 ? -13.761 -5.209 -3.457 1.00 77.12 103 LEU A CA 1
ATOM 794 C C . LEU A 1 103 ? -13.523 -5.064 -1.943 1.00 77.12 103 LEU A C 1
ATOM 796 O O . LEU A 1 103 ? -14.439 -4.738 -1.183 1.00 77.12 103 LEU A O 1
ATOM 800 N N . VAL A 1 104 ? -12.273 -5.227 -1.505 1.00 77.12 104 VAL A N 1
ATOM 801 C CA . VAL A 1 104 ? -11.881 -5.138 -0.093 1.00 77.12 104 VAL A CA 1
ATOM 802 C C . VAL A 1 104 ? -12.043 -3.738 0.481 1.00 77.12 104 VAL A C 1
ATOM 804 O O . VAL A 1 104 ? -12.258 -3.645 1.684 1.00 77.12 104 VAL A O 1
ATOM 807 N N . PHE A 1 105 ? -11.960 -2.661 -0.302 1.00 73.56 105 PHE A N 1
ATOM 808 C CA . PHE A 1 105 ? -12.008 -1.277 0.191 1.00 73.56 105 PHE A CA 1
ATOM 809 C C . PHE A 1 105 ? -13.368 -0.594 -0.047 1.00 73.56 105 PHE A C 1
ATOM 811 O O . PHE A 1 105 ? -13.827 0.177 0.801 1.00 73.56 105 PHE A O 1
ATOM 818 N N . ALA A 1 106 ? -14.052 -0.909 -1.151 1.00 69.62 106 ALA A N 1
ATOM 819 C CA . ALA A 1 106 ? -15.324 -0.299 -1.544 1.00 69.62 106 ALA A CA 1
ATOM 820 C C . ALA A 1 106 ? -16.548 -0.972 -0.902 1.00 69.62 106 ALA A C 1
ATOM 822 O O . ALA A 1 106 ? -17.534 -0.290 -0.601 1.00 69.62 106 ALA A O 1
ATOM 823 N N . PHE A 1 107 ? -16.516 -2.286 -0.645 1.00 72.06 107 PHE A N 1
ATOM 824 C CA . PHE A 1 107 ? -17.664 -2.964 -0.030 1.00 72.06 107 PHE A CA 1
ATOM 825 C C . PHE A 1 107 ? -17.770 -2.710 1.469 1.00 72.06 107 PHE A C 1
ATOM 827 O O . PHE A 1 107 ? -16.783 -2.429 2.145 1.00 72.06 107 PHE A O 1
ATOM 834 N N . LYS A 1 108 ? -18.984 -2.798 2.025 1.00 72.31 108 LYS A N 1
ATOM 835 C CA . LYS A 1 108 ? -19.194 -2.691 3.476 1.00 72.31 108 LYS A CA 1
ATOM 836 C C . LYS A 1 108 ? -18.683 -3.958 4.163 1.00 72.31 108 LYS A C 1
ATOM 838 O O . LYS A 1 108 ? -19.180 -5.048 3.908 1.00 72.31 108 LYS A O 1
ATOM 843 N N . VAL A 1 109 ? -17.733 -3.796 5.079 1.00 79.31 109 VAL A N 1
ATOM 844 C CA . VAL A 1 109 ? -17.229 -4.872 5.939 1.00 79.31 109 VAL A CA 1
ATOM 845 C C . VAL A 1 109 ? -17.861 -4.714 7.319 1.00 79.31 109 VAL A C 1
ATOM 847 O O . VAL A 1 109 ? -17.786 -3.634 7.905 1.00 79.31 109 VAL A O 1
ATOM 850 N N . LYS A 1 110 ? -18.510 -5.768 7.831 1.00 81.81 110 LYS A N 1
ATOM 851 C CA . LYS A 1 110 ? -19.107 -5.764 9.177 1.00 81.81 110 LYS A CA 1
ATOM 852 C C . LYS A 1 110 ? -17.994 -5.862 10.237 1.00 81.81 110 LYS A C 1
ATOM 854 O O . LYS A 1 110 ? -17.251 -6.851 10.219 1.00 81.81 110 LYS A O 1
ATOM 859 N N . PRO A 1 111 ? -17.866 -4.889 11.160 1.00 81.00 111 PRO A N 1
ATOM 860 C CA . PRO A 1 111 ? -16.914 -4.981 12.261 1.00 81.00 111 PRO A CA 1
ATOM 861 C C . PRO A 1 111 ? -17.264 -6.158 13.177 1.00 81.00 111 PRO A C 1
ATOM 863 O O . PRO A 1 111 ? -18.415 -6.311 13.578 1.00 81.00 111 PRO A O 1
ATOM 866 N N . ALA A 1 112 ? -16.279 -6.989 13.501 1.00 86.94 112 ALA A N 1
ATOM 867 C CA . ALA A 1 112 ? -16.446 -8.201 14.303 1.00 86.94 112 ALA A CA 1
ATOM 868 C C . ALA A 1 112 ? -15.345 -8.398 15.360 1.00 86.94 112 ALA A C 1
ATOM 870 O O . ALA A 1 112 ? -15.535 -9.176 16.289 1.00 86.94 112 ALA A O 1
ATOM 871 N N . ILE A 1 113 ? -14.197 -7.723 15.236 1.00 83.81 113 ILE A N 1
ATOM 872 C CA . ILE A 1 113 ? -13.068 -7.862 16.165 1.00 83.81 113 ILE A CA 1
ATOM 873 C C . ILE A 1 113 ? -13.189 -6.774 17.235 1.00 83.81 113 ILE A C 1
ATOM 875 O O . ILE A 1 113 ? -13.176 -5.584 16.918 1.00 83.81 113 ILE A O 1
ATOM 879 N N . GLU A 1 114 ? -13.346 -7.186 18.491 1.00 84.81 114 GLU A N 1
ATOM 880 C CA . GLU A 1 114 ? -13.602 -6.290 19.624 1.00 84.81 114 GLU A CA 1
ATOM 881 C C . GLU A 1 114 ? -12.318 -5.751 20.248 1.00 84.81 114 GLU A C 1
ATOM 883 O O . GLU A 1 114 ? -11.341 -6.487 20.392 1.00 84.81 114 GLU A O 1
ATOM 888 N N . TYR A 1 115 ? -12.350 -4.481 20.655 1.00 78.25 115 TYR A N 1
ATOM 889 C CA . TYR A 1 115 ? -11.274 -3.845 21.411 1.00 78.25 115 TYR A CA 1
ATOM 890 C C . TYR A 1 115 ? -11.056 -4.551 22.762 1.00 78.25 115 TYR A C 1
ATOM 892 O O . TYR A 1 115 ? -12.005 -5.041 23.369 1.00 78.25 115 TYR A O 1
ATOM 900 N N . GLY A 1 116 ? -9.805 -4.624 23.227 1.00 72.88 116 GLY A N 1
ATOM 901 C CA . GLY A 1 116 ? -9.446 -5.212 24.528 1.00 72.88 116 GLY A CA 1
ATOM 902 C C . GLY A 1 116 ? -9.218 -6.731 24.543 1.00 72.88 116 GLY A C 1
ATOM 903 O O . GLY A 1 116 ? -8.768 -7.264 25.552 1.00 72.88 116 GLY A O 1
ATOM 904 N N . ARG A 1 117 ? -9.460 -7.452 23.438 1.00 78.12 117 ARG A N 1
ATOM 905 C CA . ARG A 1 117 ? -9.101 -8.882 23.321 1.00 78.12 117 ARG A CA 1
ATOM 906 C C . ARG A 1 117 ? -7.719 -9.064 22.685 1.00 78.12 117 ARG A C 1
ATOM 908 O O . ARG A 1 117 ? -7.357 -8.317 21.786 1.00 78.12 117 ARG A O 1
ATOM 915 N N . SER A 1 118 ? -6.995 -10.133 23.037 1.00 75.19 118 SER A N 1
ATOM 916 C CA . SER A 1 118 ? -5.687 -10.479 22.428 1.00 75.19 118 SER A CA 1
ATOM 917 C C . SER A 1 118 ? -5.723 -10.524 20.885 1.00 75.19 118 SER A C 1
ATOM 919 O O . SER A 1 118 ? -4.827 -10.015 20.211 1.00 75.19 118 SER A O 1
ATOM 921 N N . ARG A 1 119 ? -6.828 -11.020 20.306 1.00 80.69 119 ARG A N 1
ATOM 922 C CA . ARG A 1 119 ? -7.052 -11.043 18.847 1.00 80.69 119 ARG A CA 1
ATOM 923 C C . ARG A 1 119 ? -7.061 -9.652 18.199 1.00 80.69 119 ARG A C 1
ATOM 925 O O . ARG A 1 119 ? -6.762 -9.547 17.016 1.00 80.69 119 ARG A O 1
ATOM 932 N N . TYR A 1 120 ? -7.393 -8.601 18.949 1.00 82.25 120 TYR A N 1
ATOM 933 C CA . TYR A 1 120 ? -7.382 -7.220 18.467 1.00 82.25 120 TYR A CA 1
ATOM 934 C C . TYR A 1 120 ? -5.963 -6.732 18.188 1.00 82.25 120 TYR A C 1
ATOM 936 O O . TYR A 1 120 ? -5.700 -6.158 17.135 1.00 82.25 120 TYR A O 1
ATOM 944 N N . TRP A 1 121 ? -5.042 -7.001 19.115 1.00 77.75 121 TRP A N 1
ATOM 945 C CA . TRP A 1 121 ? -3.645 -6.606 18.972 1.00 77.75 121 TRP A CA 1
ATOM 946 C C . TRP A 1 121 ? -2.969 -7.359 17.824 1.00 77.75 121 TRP A C 1
ATOM 948 O O . TRP A 1 121 ? -2.323 -6.740 16.985 1.00 77.75 121 TRP A O 1
ATOM 958 N N . LEU A 1 122 ? -3.205 -8.671 17.710 1.00 82.06 122 LEU A N 1
ATOM 959 C CA . LEU A 1 122 ? -2.696 -9.465 16.586 1.00 82.06 122 LEU A CA 1
ATOM 960 C C . LEU A 1 122 ? -3.229 -8.958 15.237 1.00 82.06 122 LEU A C 1
ATOM 962 O O . LEU A 1 122 ? -2.463 -8.824 14.288 1.00 82.06 122 LEU A O 1
ATOM 966 N N . ALA A 1 123 ? -4.522 -8.626 15.160 1.00 85.56 123 ALA A N 1
ATOM 967 C CA . ALA A 1 123 ? -5.129 -8.045 13.964 1.00 85.56 123 ALA A CA 1
ATOM 968 C C . ALA A 1 123 ? -4.523 -6.676 13.603 1.00 85.56 123 ALA A C 1
ATOM 970 O O . ALA A 1 123 ? -4.259 -6.416 12.427 1.00 85.56 123 ALA A O 1
ATOM 971 N N . ALA A 1 124 ? -4.263 -5.830 14.607 1.00 81.06 124 ALA A N 1
ATOM 972 C CA . ALA A 1 124 ? -3.591 -4.547 14.428 1.00 81.06 124 ALA A CA 1
ATOM 973 C C . ALA A 1 124 ? -2.179 -4.737 13.860 1.00 81.06 124 ALA A C 1
ATOM 975 O O . ALA A 1 124 ? -1.862 -4.204 12.797 1.00 81.06 124 ALA A O 1
ATOM 976 N N . VAL A 1 125 ? -1.343 -5.524 14.542 1.00 82.44 125 VAL A N 1
ATOM 977 C CA . VAL A 1 125 ? 0.047 -5.763 14.136 1.00 82.44 125 VAL A CA 1
ATOM 978 C C . VAL A 1 125 ? 0.102 -6.374 12.744 1.00 82.44 125 VAL A C 1
ATOM 980 O O . VAL A 1 125 ? 0.865 -5.897 11.909 1.00 82.44 125 VAL A O 1
ATOM 983 N N . PHE A 1 126 ? -0.747 -7.362 12.457 1.00 86.44 126 PHE A N 1
ATOM 984 C CA . PHE A 1 126 ? -0.814 -7.975 11.136 1.00 86.44 126 PHE A CA 1
ATOM 985 C C . PHE A 1 126 ? -1.097 -6.932 10.051 1.00 86.44 126 PHE A C 1
ATOM 987 O O . PHE A 1 126 ? -0.303 -6.782 9.128 1.00 86.44 126 PHE A O 1
ATOM 994 N N . GLY A 1 127 ? -2.171 -6.148 10.191 1.00 85.00 127 GLY A N 1
ATOM 995 C CA . GLY A 1 127 ? -2.520 -5.133 9.197 1.00 85.00 127 GLY A CA 1
ATOM 996 C C . GLY A 1 127 ? -1.464 -4.029 9.041 1.00 85.00 127 GLY A C 1
ATOM 997 O O . GLY A 1 127 ? -1.247 -3.524 7.935 1.00 85.00 127 GLY A O 1
ATOM 998 N N . LEU A 1 128 ? -0.768 -3.677 10.127 1.00 83.06 128 LEU A N 1
ATOM 999 C CA . LEU A 1 128 ? 0.353 -2.738 10.112 1.00 83.06 128 LEU A CA 1
ATOM 1000 C C . LEU A 1 128 ? 1.527 -3.282 9.294 1.00 83.06 128 LEU A C 1
ATOM 1002 O O . LEU A 1 128 ? 2.035 -2.597 8.404 1.00 83.06 128 LEU A O 1
ATOM 1006 N N . VAL A 1 129 ? 1.936 -4.514 9.601 1.00 84.69 129 VAL A N 1
ATOM 1007 C CA . VAL A 1 129 ? 3.074 -5.194 8.980 1.00 84.69 129 VAL A CA 1
ATOM 1008 C C . VAL A 1 129 ? 2.809 -5.418 7.500 1.00 84.69 129 VAL A C 1
ATOM 1010 O O . VAL A 1 129 ? 3.647 -5.056 6.682 1.00 84.69 129 VAL A O 1
ATOM 1013 N N . THR A 1 130 ? 1.634 -5.922 7.117 1.00 88.94 130 THR A N 1
ATOM 1014 C CA . THR A 1 130 ? 1.318 -6.154 5.700 1.00 88.94 130 THR A CA 1
ATOM 1015 C C . THR A 1 130 ? 1.271 -4.857 4.889 1.00 88.94 130 THR A C 1
ATOM 1017 O O . THR A 1 130 ? 1.671 -4.845 3.728 1.00 88.94 130 THR A O 1
ATOM 1020 N N . THR A 1 131 ? 0.826 -3.748 5.490 1.00 86.19 131 THR A N 1
ATOM 1021 C CA . THR A 1 131 ? 0.856 -2.421 4.848 1.00 86.19 131 THR A CA 1
ATOM 1022 C C . THR A 1 131 ? 2.286 -1.921 4.658 1.00 86.19 131 THR A C 1
ATOM 1024 O O . THR A 1 131 ? 2.622 -1.425 3.586 1.00 86.19 131 THR A O 1
ATOM 1027 N N . ALA A 1 132 ? 3.141 -2.079 5.672 1.00 84.00 132 ALA A N 1
ATOM 1028 C CA . ALA A 1 132 ? 4.546 -1.690 5.590 1.00 84.00 132 ALA A CA 1
ATOM 1029 C C . ALA A 1 132 ? 5.324 -2.542 4.574 1.00 84.00 132 ALA A C 1
ATOM 1031 O O . ALA A 1 132 ? 6.072 -1.994 3.771 1.00 84.00 132 ALA A O 1
ATOM 1032 N N . LEU A 1 133 ? 5.103 -3.860 4.558 1.00 87.12 133 LEU A N 1
ATOM 1033 C CA . LEU A 1 133 ? 5.712 -4.771 3.587 1.00 87.12 133 LEU A CA 1
ATOM 1034 C C . LEU A 1 133 ? 5.350 -4.388 2.151 1.00 87.12 133 LEU A C 1
ATOM 1036 O O . LEU A 1 133 ? 6.229 -4.310 1.299 1.00 87.12 133 LEU A O 1
ATOM 1040 N N . MET A 1 134 ? 4.076 -4.092 1.885 1.00 88.88 134 MET A N 1
ATOM 1041 C CA . MET A 1 134 ? 3.645 -3.687 0.548 1.00 88.88 134 MET A CA 1
ATOM 1042 C C . MET A 1 134 ? 4.237 -2.341 0.124 1.00 88.88 134 MET A C 1
ATOM 1044 O O . MET A 1 134 ? 4.644 -2.197 -1.026 1.00 88.88 134 MET A O 1
ATOM 1048 N N . LEU A 1 135 ? 4.344 -1.380 1.047 1.00 85.75 135 LEU A N 1
ATOM 1049 C CA . LEU A 1 135 ? 5.032 -0.116 0.787 1.00 85.75 135 LEU A CA 1
ATOM 1050 C C . LEU A 1 135 ? 6.506 -0.355 0.427 1.00 85.75 135 LEU A C 1
ATOM 1052 O O . LEU A 1 135 ? 6.966 0.156 -0.588 1.00 85.75 135 LEU A O 1
ATOM 1056 N N . LEU A 1 136 ? 7.224 -1.174 1.204 1.00 84.62 136 LEU A N 1
ATOM 1057 C CA . LEU A 1 136 ? 8.625 -1.517 0.936 1.00 84.62 136 LEU A CA 1
ATOM 1058 C C . LEU A 1 136 ? 8.807 -2.170 -0.437 1.00 84.62 136 LEU A C 1
ATOM 1060 O O . LEU A 1 136 ? 9.681 -1.760 -1.197 1.00 84.62 136 LEU A O 1
ATOM 1064 N N . VAL A 1 137 ? 7.962 -3.148 -0.776 1.00 86.94 137 VAL A N 1
ATOM 1065 C CA . VAL A 1 137 ? 8.007 -3.817 -2.082 1.00 86.94 137 VAL A CA 1
ATOM 1066 C C . VAL A 1 137 ? 7.733 -2.823 -3.207 1.00 86.94 137 VAL A C 1
ATOM 1068 O O . VAL A 1 137 ? 8.495 -2.781 -4.169 1.00 86.94 137 VAL A O 1
ATOM 1071 N N . MET A 1 138 ? 6.700 -1.984 -3.086 1.00 84.31 138 MET A N 1
ATOM 1072 C CA . MET A 1 138 ? 6.389 -0.983 -4.111 1.00 84.31 138 MET A CA 1
ATOM 1073 C C . MET A 1 138 ? 7.519 0.022 -4.299 1.00 84.31 138 MET A C 1
ATOM 1075 O O . MET A 1 138 ? 7.821 0.373 -5.434 1.00 84.31 138 MET A O 1
ATOM 1079 N N . VAL A 1 139 ? 8.175 0.452 -3.221 1.00 82.00 139 VAL A N 1
ATOM 1080 C CA . VAL A 1 139 ? 9.300 1.383 -3.331 1.00 82.00 139 VAL A CA 1
ATOM 1081 C C . VAL A 1 139 ? 10.505 0.720 -3.977 1.00 82.00 139 VAL A C 1
ATOM 1083 O O . VAL A 1 139 ? 11.104 1.301 -4.876 1.00 82.00 139 VAL A O 1
ATOM 1086 N N . ALA A 1 140 ? 10.837 -0.508 -3.574 1.00 82.12 140 ALA A N 1
ATOM 1087 C CA . ALA A 1 140 ? 11.940 -1.243 -4.178 1.00 82.12 140 ALA A CA 1
ATOM 1088 C C . ALA A 1 140 ? 11.740 -1.372 -5.696 1.00 82.12 140 ALA A C 1
ATOM 1090 O O . ALA A 1 140 ? 12.659 -1.108 -6.470 1.00 82.12 140 ALA A O 1
ATOM 1091 N N . GLN A 1 141 ? 10.516 -1.691 -6.132 1.00 80.44 141 GLN A N 1
ATOM 1092 C CA . GLN A 1 141 ? 10.199 -1.761 -7.557 1.00 80.44 141 GLN A CA 1
ATOM 1093 C C . GLN A 1 141 ? 10.209 -0.391 -8.238 1.00 80.44 141 GLN A C 1
ATOM 1095 O O . GLN A 1 141 ? 10.685 -0.270 -9.365 1.00 80.44 141 GLN A O 1
ATOM 1100 N N . ALA A 1 142 ? 9.725 0.652 -7.571 1.00 79.38 142 ALA A N 1
ATOM 1101 C CA . ALA A 1 142 ? 9.714 1.984 -8.150 1.00 79.38 142 ALA A CA 1
ATOM 1102 C C . ALA A 1 142 ? 11.131 2.567 -8.305 1.00 79.38 142 ALA A C 1
ATOM 1104 O O . ALA A 1 142 ? 11.406 3.199 -9.319 1.00 79.38 142 ALA A O 1
ATOM 1105 N N . ASN A 1 143 ? 12.055 2.268 -7.385 1.00 76.88 143 ASN A N 1
ATOM 1106 C CA . ASN A 1 143 ? 13.478 2.603 -7.516 1.00 76.88 143 ASN A CA 1
ATOM 1107 C C . ASN A 1 143 ? 14.121 1.900 -8.714 1.00 76.88 143 ASN A C 1
ATOM 1109 O O . ASN A 1 143 ? 14.860 2.521 -9.476 1.00 76.88 143 ASN A O 1
ATOM 1113 N N . VAL A 1 144 ? 13.801 0.619 -8.922 1.00 76.75 144 VAL A N 1
ATOM 1114 C CA . VAL A 1 144 ? 14.259 -0.138 -10.097 1.00 76.75 144 VAL A CA 1
ATOM 1115 C C . VAL A 1 144 ? 13.771 0.513 -11.394 1.00 76.75 144 VAL A C 1
ATOM 1117 O O . VAL A 1 144 ? 14.549 0.667 -12.334 1.00 76.75 144 VAL A O 1
ATOM 1120 N N . ILE A 1 145 ? 12.503 0.929 -11.440 1.00 74.50 145 ILE A N 1
ATOM 1121 C CA . ILE A 1 145 ? 11.918 1.606 -12.604 1.00 74.50 145 ILE A CA 1
ATOM 1122 C C . ILE A 1 145 ? 12.559 2.987 -12.811 1.00 74.50 145 ILE A C 1
ATOM 1124 O O . ILE A 1 145 ? 13.000 3.299 -13.918 1.00 74.50 145 ILE A O 1
ATOM 1128 N N . ALA A 1 146 ? 12.681 3.797 -11.759 1.00 75.00 146 ALA A N 1
ATOM 1129 C CA . ALA A 1 146 ? 13.279 5.129 -11.828 1.00 75.00 146 ALA A CA 1
ATOM 1130 C C . ALA A 1 146 ? 14.734 5.082 -12.329 1.00 75.00 146 ALA A C 1
ATOM 1132 O O . ALA A 1 146 ? 15.096 5.846 -13.227 1.00 75.00 146 ALA A O 1
ATOM 1133 N N . ALA A 1 147 ? 15.531 4.120 -11.848 1.00 73.25 147 ALA A N 1
ATOM 1134 C CA . ALA A 1 147 ? 16.903 3.901 -12.306 1.00 73.25 147 ALA A CA 1
ATOM 1135 C C . ALA A 1 147 ? 16.995 3.552 -13.803 1.00 73.25 147 ALA A C 1
ATOM 1137 O O . ALA A 1 147 ? 17.992 3.866 -14.447 1.00 73.25 147 ALA A O 1
ATOM 1138 N N . THR A 1 148 ? 15.965 2.920 -14.380 1.00 73.56 148 THR A N 1
ATOM 1139 C CA . THR A 1 148 ? 15.928 2.635 -15.825 1.00 73.56 148 THR A CA 1
ATOM 1140 C C . THR A 1 148 ? 15.496 3.818 -16.688 1.00 73.56 148 THR A C 1
ATOM 1142 O O . THR A 1 148 ? 15.895 3.878 -17.847 1.00 73.56 148 THR A O 1
ATOM 1145 N N . ILE A 1 149 ? 14.695 4.743 -16.153 1.00 71.31 149 ILE A N 1
ATOM 1146 C CA . ILE A 1 149 ? 14.151 5.886 -16.908 1.00 71.31 149 ILE A CA 1
ATOM 1147 C C . ILE A 1 149 ? 15.085 7.110 -16.831 1.00 71.31 149 ILE A C 1
ATOM 1149 O O . ILE A 1 149 ? 15.072 7.948 -17.728 1.00 71.31 149 ILE A O 1
ATOM 1153 N N . GLY A 1 150 ? 15.945 7.196 -15.809 1.00 61.56 150 GLY A N 1
ATOM 1154 C CA . GLY A 1 150 ? 17.104 8.097 -15.804 1.00 61.56 150 GLY A CA 1
ATOM 1155 C C . GLY A 1 150 ? 16.816 9.581 -15.545 1.00 61.56 150 GLY A C 1
ATOM 1156 O O . GLY A 1 150 ? 17.638 10.415 -15.912 1.00 61.56 150 GLY A O 1
ATOM 1157 N N . ALA A 1 151 ? 15.688 9.943 -14.919 1.00 61.50 151 ALA A N 1
ATOM 1158 C CA . ALA A 1 151 ? 15.375 11.347 -14.619 1.00 61.50 151 ALA A CA 1
ATOM 1159 C C . ALA A 1 151 ? 15.037 11.587 -13.136 1.00 61.50 151 ALA A C 1
ATOM 1161 O O . ALA A 1 151 ? 14.120 10.970 -12.597 1.00 61.50 151 ALA A O 1
ATOM 1162 N N . ALA A 1 152 ? 15.727 12.549 -12.509 1.00 63.22 152 ALA A N 1
ATOM 1163 C CA . ALA A 1 152 ? 15.605 12.888 -11.083 1.00 63.22 152 ALA A CA 1
ATOM 1164 C C . ALA A 1 152 ? 14.187 13.328 -10.649 1.00 63.22 152 ALA A C 1
ATOM 1166 O O . ALA A 1 152 ? 13.775 13.111 -9.512 1.00 63.22 152 ALA A O 1
ATOM 1167 N N . TRP A 1 153 ? 13.384 13.901 -11.556 1.00 66.44 153 TRP A N 1
ATOM 1168 C CA . TRP A 1 153 ? 12.013 14.336 -11.247 1.00 66.44 153 TRP A CA 1
ATOM 1169 C C . TRP A 1 153 ? 11.025 13.171 -11.062 1.00 66.44 153 TRP A C 1
ATOM 1171 O O . TRP A 1 153 ? 9.998 13.337 -10.396 1.00 66.44 153 TRP A O 1
ATOM 1181 N N . TRP A 1 154 ? 11.341 11.974 -11.573 1.00 70.62 154 TRP A N 1
ATOM 1182 C CA . TRP A 1 154 ? 10.521 10.777 -11.354 1.00 70.62 154 TRP A CA 1
ATOM 1183 C C . TRP A 1 154 ? 10.507 10.333 -9.894 1.00 70.62 154 TRP A C 1
ATOM 1185 O O . TRP A 1 154 ? 9.520 9.732 -9.463 1.00 70.62 154 TRP A O 1
ATOM 1195 N N . GLY A 1 155 ? 11.543 10.669 -9.118 1.00 70.12 155 GLY A N 1
ATOM 1196 C CA . GLY A 1 155 ? 11.578 10.412 -7.681 1.00 70.12 155 GLY A CA 1
ATOM 1197 C C . GLY A 1 155 ? 10.448 11.127 -6.941 1.00 70.12 155 GLY A C 1
ATOM 1198 O O . GLY A 1 155 ? 9.723 10.507 -6.166 1.00 70.12 155 GLY A O 1
ATOM 1199 N N . ILE A 1 156 ? 10.211 12.404 -7.263 1.00 73.25 156 ILE A N 1
ATOM 1200 C CA . ILE A 1 156 ? 9.151 13.219 -6.644 1.00 73.25 156 ILE A CA 1
ATOM 1201 C C . ILE A 1 156 ? 7.763 12.675 -6.996 1.00 73.25 156 ILE A C 1
ATOM 1203 O O . ILE A 1 156 ? 6.903 12.549 -6.123 1.00 73.25 156 ILE A O 1
ATOM 1207 N N . ILE A 1 157 ? 7.535 12.323 -8.264 1.00 78.12 157 ILE A N 1
ATOM 1208 C CA . ILE A 1 157 ? 6.249 11.765 -8.706 1.00 78.12 157 ILE A CA 1
ATOM 1209 C C . ILE A 1 157 ? 5.999 10.415 -8.046 1.00 78.12 157 ILE A C 1
ATOM 1211 O O . ILE A 1 157 ? 4.916 10.176 -7.516 1.00 78.12 157 ILE A O 1
ATOM 1215 N N . THR A 1 158 ? 7.006 9.546 -8.033 1.00 76.31 158 THR A N 1
ATOM 1216 C CA . THR A 1 158 ? 6.909 8.237 -7.388 1.00 76.31 158 THR A CA 1
ATOM 1217 C C . THR A 1 158 ? 6.608 8.385 -5.905 1.00 76.31 158 THR A C 1
ATOM 1219 O O . THR A 1 158 ? 5.707 7.726 -5.391 1.00 76.31 158 THR A O 1
ATOM 1222 N N . PHE A 1 159 ? 7.303 9.295 -5.224 1.00 76.12 159 PHE A N 1
ATOM 1223 C CA . PHE A 1 159 ? 7.036 9.618 -3.832 1.00 76.12 159 PHE A CA 1
ATOM 1224 C C . PHE A 1 159 ? 5.584 10.070 -3.626 1.00 76.12 159 PHE A C 1
ATOM 1226 O O . PHE A 1 159 ? 4.888 9.520 -2.773 1.00 76.12 159 PHE A O 1
ATOM 1233 N N . ALA A 1 160 ? 5.090 11.011 -4.435 1.00 79.81 160 ALA A N 1
ATOM 1234 C CA . ALA A 1 160 ? 3.714 11.496 -4.346 1.00 79.81 160 ALA A CA 1
ATOM 1235 C C . ALA A 1 160 ? 2.684 10.375 -4.572 1.00 79.81 160 ALA A C 1
ATOM 1237 O O . ALA A 1 160 ? 1.693 10.283 -3.842 1.00 79.81 160 ALA A O 1
ATOM 1238 N N . VAL A 1 161 ? 2.938 9.481 -5.533 1.00 83.69 161 VAL A N 1
ATOM 1239 C CA . VAL A 1 161 ? 2.105 8.298 -5.787 1.00 83.69 161 VAL A CA 1
ATOM 1240 C C . VAL A 1 161 ? 2.110 7.370 -4.573 1.00 83.69 161 VAL A C 1
ATOM 1242 O O . VAL A 1 161 ? 1.044 7.002 -4.087 1.00 83.69 161 VAL A O 1
ATOM 1245 N N . LEU A 1 162 ? 3.279 7.031 -4.027 1.00 82.69 162 LEU A N 1
ATOM 1246 C CA . LEU A 1 162 ? 3.398 6.160 -2.854 1.00 82.69 162 LEU A CA 1
ATOM 1247 C C . LEU A 1 162 ? 2.703 6.749 -1.622 1.00 82.69 162 LEU A C 1
ATOM 1249 O O . LEU A 1 162 ? 1.998 6.027 -0.913 1.00 82.69 162 LEU A O 1
ATOM 1253 N N . VAL A 1 163 ? 2.830 8.059 -1.396 1.00 80.19 163 VAL A N 1
ATOM 1254 C CA . VAL A 1 163 ? 2.073 8.772 -0.358 1.00 80.19 163 VAL A CA 1
ATOM 1255 C C . VAL A 1 163 ? 0.575 8.592 -0.596 1.00 80.19 163 VAL A C 1
ATOM 1257 O O . VAL A 1 163 ? -0.135 8.141 0.302 1.00 80.19 163 VAL A O 1
ATOM 1260 N N . GLY A 1 164 ? 0.094 8.869 -1.810 1.00 81.06 164 GLY A N 1
ATOM 1261 C CA . GLY A 1 164 ? -1.316 8.708 -2.167 1.00 81.06 164 GLY A CA 1
ATOM 1262 C C . GLY A 1 164 ? -1.842 7.285 -1.954 1.00 81.06 164 GLY A C 1
ATOM 1263 O O . GLY A 1 164 ? -2.976 7.114 -1.513 1.00 81.06 164 GLY A O 1
ATOM 1264 N N . LEU A 1 165 ? -1.019 6.265 -2.206 1.00 82.88 165 LEU A N 1
ATOM 1265 C CA . LEU A 1 165 ? -1.396 4.855 -2.085 1.00 82.88 165 LEU A CA 1
ATOM 1266 C C . LEU A 1 165 ? -1.410 4.346 -0.639 1.00 82.88 165 LEU A C 1
ATOM 1268 O O . LEU A 1 165 ? -2.314 3.598 -0.264 1.00 82.88 165 LEU A O 1
ATOM 1272 N N . PHE A 1 166 ? -0.421 4.725 0.173 1.00 83.19 166 PHE A N 1
ATOM 1273 C CA . PHE A 1 166 ? -0.172 4.088 1.474 1.00 83.19 166 PHE A CA 1
ATOM 1274 C C . PHE A 1 166 ? -0.541 4.945 2.684 1.00 83.19 166 PHE A C 1
ATOM 1276 O O . PHE A 1 166 ? -0.777 4.400 3.768 1.00 83.19 166 PHE A O 1
ATOM 1283 N N . LEU A 1 167 ? -0.688 6.259 2.512 1.00 78.62 167 LEU A N 1
ATOM 1284 C CA . LEU A 1 167 ? -1.176 7.134 3.572 1.00 78.62 167 LEU A CA 1
ATOM 1285 C C . LEU A 1 167 ? -2.635 6.810 3.973 1.00 78.62 167 LEU A C 1
ATOM 1287 O O . LEU A 1 167 ? -2.910 6.710 5.172 1.00 78.62 167 LEU A O 1
ATOM 1291 N N . PRO A 1 168 ? -3.573 6.535 3.043 1.00 80.69 168 PRO A N 1
ATOM 1292 C CA . PRO A 1 168 ? -4.946 6.192 3.417 1.00 80.69 168 PRO A CA 1
ATOM 1293 C C . PRO A 1 168 ? -5.105 4.867 4.187 1.00 80.69 168 PRO A C 1
ATOM 1295 O O . PRO A 1 168 ? -5.766 4.868 5.230 1.00 80.69 168 PRO A O 1
ATOM 1298 N N . PRO A 1 169 ? -4.497 3.736 3.766 1.00 78.19 169 PRO A N 1
ATOM 1299 C CA . PRO A 1 169 ? -4.409 2.535 4.598 1.00 78.19 169 PRO A CA 1
ATOM 1300 C C . PRO A 1 169 ? -3.908 2.807 6.020 1.00 78.19 169 PRO A C 1
ATOM 1302 O O . PRO A 1 169 ? -4.419 2.230 6.983 1.00 78.19 169 PRO A O 1
ATOM 1305 N N . ARG A 1 170 ? -2.935 3.717 6.168 1.00 77.56 170 ARG A N 1
ATOM 1306 C CA . ARG A 1 170 ? -2.396 4.088 7.477 1.00 77.56 170 ARG A CA 1
ATOM 1307 C C . ARG A 1 170 ? -3.399 4.871 8.310 1.00 77.56 170 ARG A C 1
ATOM 1309 O O . ARG A 1 170 ? -3.587 4.537 9.475 1.00 77.56 170 ARG A O 1
ATOM 1316 N N . PHE A 1 171 ? -4.077 5.863 7.742 1.00 76.81 171 PHE A N 1
ATOM 1317 C CA . PHE A 1 171 ? -5.123 6.584 8.469 1.00 76.81 171 PHE A CA 1
ATOM 1318 C C . PHE A 1 171 ? -6.274 5.672 8.880 1.00 76.81 171 PHE A C 1
ATOM 1320 O O . PHE A 1 171 ? -6.778 5.794 9.995 1.00 76.81 171 PHE A O 1
ATOM 1327 N N . LEU A 1 172 ? -6.625 4.694 8.043 1.00 78.00 172 LEU A N 1
ATOM 1328 C CA . LEU A 1 172 ? -7.579 3.659 8.420 1.00 78.00 172 LEU A CA 1
ATOM 1329 C C . LEU A 1 172 ? -7.097 2.882 9.654 1.00 78.00 172 LEU A C 1
ATOM 1331 O O . LEU A 1 172 ? -7.855 2.750 10.613 1.00 78.00 172 LEU A O 1
ATOM 1335 N N . TYR A 1 173 ? -5.845 2.421 9.666 1.00 78.50 173 TYR A N 1
ATOM 1336 C CA . TYR A 1 173 ? -5.257 1.761 10.833 1.00 78.50 173 TYR A CA 1
ATOM 1337 C C . TYR A 1 173 ? -5.330 2.643 12.091 1.00 78.50 173 TYR A C 1
ATOM 1339 O O . TYR A 1 173 ? -5.833 2.203 13.124 1.00 78.50 173 TYR A O 1
ATOM 1347 N N . LEU A 1 174 ? -4.898 3.903 11.996 1.00 76.06 174 LEU A N 1
ATOM 1348 C CA . LEU A 1 174 ? -4.865 4.843 13.123 1.00 76.06 174 LEU A CA 1
ATOM 1349 C C . LEU A 1 174 ? -6.268 5.143 13.664 1.00 76.06 174 LEU A C 1
ATOM 1351 O O . LEU A 1 174 ? -6.477 5.118 14.877 1.00 76.06 174 LEU A O 1
ATOM 1355 N N . SER A 1 175 ? -7.240 5.350 12.767 1.00 74.81 175 SER A N 1
ATOM 1356 C CA . SER A 1 175 ? -8.645 5.592 13.124 1.00 74.81 175 SER A CA 1
ATOM 1357 C C . SER A 1 175 ? -9.253 4.435 13.915 1.00 74.81 175 SER A C 1
ATOM 1359 O O . SER A 1 175 ? -10.084 4.662 14.790 1.00 74.81 175 SER A O 1
ATOM 1361 N N . ARG A 1 176 ? -8.813 3.199 13.645 1.00 75.00 176 ARG A N 1
ATOM 1362 C CA . ARG A 1 176 ? -9.335 2.000 14.300 1.00 75.00 176 ARG A CA 1
ATOM 1363 C C . ARG A 1 176 ? -8.579 1.657 15.568 1.00 75.00 176 ARG A C 1
ATOM 1365 O O . ARG A 1 176 ? -9.218 1.416 16.577 1.00 75.00 176 ARG A O 1
ATOM 1372 N N . VAL A 1 177 ? -7.251 1.632 15.538 1.00 71.00 177 VAL A N 1
ATOM 1373 C CA . VAL A 1 177 ? -6.455 0.992 16.594 1.00 71.00 177 VAL A CA 1
ATOM 1374 C C . VAL A 1 177 ? -6.148 1.914 17.759 1.00 71.00 177 VAL A C 1
ATOM 1376 O O . VAL A 1 177 ? -6.233 1.480 18.902 1.00 71.00 177 VAL A O 1
ATOM 1379 N N . ALA A 1 178 ? -5.775 3.154 17.476 1.00 63.62 178 ALA A N 1
ATOM 1380 C CA . ALA A 1 178 ? -5.115 3.997 18.461 1.00 63.62 178 ALA A CA 1
ATOM 1381 C C . ALA A 1 178 ? -5.806 5.357 18.641 1.00 63.62 178 ALA A C 1
ATOM 1383 O O . ALA A 1 178 ? -5.515 6.050 19.607 1.00 63.62 178 ALA A O 1
ATOM 1384 N N . GLY A 1 179 ? -6.734 5.738 17.758 1.00 60.38 179 GLY A N 1
ATOM 1385 C CA . GLY A 1 179 ? -7.306 7.081 17.755 1.00 60.38 179 GLY A CA 1
ATOM 1386 C C . GLY A 1 179 ? -6.310 8.094 17.203 1.00 60.38 179 GLY A C 1
ATOM 1387 O O . GLY A 1 179 ? -5.111 8.029 17.474 1.00 60.38 179 GLY A O 1
ATOM 1388 N N . LEU A 1 180 ? -6.778 9.045 16.394 1.00 55.41 180 LEU A N 1
ATOM 1389 C CA . LEU A 1 180 ? -5.911 9.986 15.662 1.00 55.41 180 LEU A CA 1
ATOM 1390 C C . LEU A 1 180 ? -5.050 10.891 16.574 1.00 55.41 180 LEU A C 1
ATOM 1392 O O . LEU A 1 180 ? -4.173 11.582 16.069 1.00 55.41 180 LEU A O 1
ATOM 1396 N N . LYS A 1 181 ? -5.284 10.886 17.895 1.00 56.19 181 LYS A N 1
ATOM 1397 C CA . LYS A 1 181 ? -4.649 11.774 18.882 1.00 56.19 181 LYS A CA 1
ATOM 1398 C C . LYS A 1 181 ? -3.771 11.069 19.932 1.00 56.19 181 LYS A C 1
ATOM 1400 O O . LYS A 1 181 ? -3.311 11.733 20.854 1.00 56.19 181 LYS A O 1
ATOM 1405 N N . SER A 1 182 ? -3.531 9.759 19.840 1.00 55.88 182 SER A N 1
ATOM 1406 C CA . SER A 1 182 ? -2.718 9.045 20.842 1.00 55.88 182 SER A CA 1
ATOM 1407 C C . SER A 1 182 ? -1.222 8.992 20.492 1.00 55.88 182 SER A C 1
ATOM 1409 O O . SER A 1 182 ? -0.830 8.977 19.325 1.00 55.88 182 SER A O 1
ATOM 1411 N N . VAL A 1 183 ? -0.355 8.918 21.509 1.00 56.72 183 VAL A N 1
ATOM 1412 C CA . VAL A 1 183 ? 1.114 8.823 21.350 1.00 56.72 183 VAL A CA 1
ATOM 1413 C C . VAL A 1 183 ? 1.554 7.653 20.440 1.00 56.72 183 VAL A C 1
ATOM 1415 O O . VAL A 1 183 ? 2.401 7.872 19.570 1.00 56.72 183 VAL A O 1
ATOM 1418 N N . PRO A 1 184 ? 0.961 6.442 20.523 1.00 58.66 184 PRO A N 1
ATOM 1419 C CA . PRO A 1 184 ? 1.272 5.348 19.597 1.00 58.66 184 PRO A CA 1
ATOM 1420 C C . PRO A 1 184 ? 0.879 5.651 18.145 1.00 58.66 184 PRO A C 1
ATOM 1422 O O . PRO A 1 184 ? 1.579 5.235 17.221 1.00 58.66 184 PRO A O 1
ATOM 1425 N N . SER A 1 185 ? -0.208 6.402 17.928 1.00 56.34 185 SER A N 1
ATOM 1426 C CA . SER A 1 185 ? -0.605 6.868 16.594 1.00 56.34 185 SER A CA 1
ATOM 1427 C C . SER A 1 185 ? 0.418 7.827 15.998 1.00 56.34 185 SER A C 1
ATOM 1429 O O . SER A 1 185 ? 0.746 7.715 14.814 1.00 56.34 185 SER A O 1
ATOM 1431 N N . TYR A 1 186 ? 0.972 8.732 16.807 1.00 58.72 186 TYR A N 1
ATOM 1432 C CA . TYR A 1 186 ? 2.040 9.626 16.364 1.00 58.72 186 TYR A CA 1
ATOM 1433 C C . TYR A 1 186 ? 3.313 8.852 16.030 1.00 58.72 186 TYR A C 1
ATOM 1435 O O . TYR A 1 186 ? 3.848 9.038 14.943 1.00 58.72 186 TYR A O 1
ATOM 1443 N N . ALA A 1 187 ? 3.740 7.904 16.869 1.00 63.91 187 ALA A N 1
ATOM 1444 C CA . ALA A 1 187 ? 4.899 7.055 16.578 1.00 63.91 187 ALA A CA 1
ATOM 1445 C C . ALA A 1 187 ? 4.710 6.221 15.293 1.00 63.91 187 ALA A C 1
ATOM 1447 O O . ALA A 1 187 ? 5.617 6.117 14.463 1.00 63.91 187 ALA A O 1
ATOM 1448 N N . ALA A 1 188 ? 3.510 5.677 15.072 1.00 63.78 188 ALA A N 1
ATOM 1449 C CA . ALA A 1 188 ? 3.158 4.962 13.848 1.00 63.78 188 ALA A CA 1
ATOM 1450 C C . ALA A 1 188 ? 3.093 5.891 12.616 1.00 63.78 188 ALA A C 1
ATOM 1452 O O . ALA A 1 188 ? 3.432 5.478 11.509 1.00 63.78 188 ALA A O 1
ATOM 1453 N N . THR A 1 189 ? 2.664 7.140 12.759 1.00 64.69 189 THR A N 1
ATOM 1454 C CA . THR A 1 189 ? 2.646 8.098 11.640 1.00 64.69 189 THR A CA 1
ATOM 1455 C C . THR A 1 189 ? 4.062 8.562 11.307 1.00 64.69 189 THR A C 1
ATOM 1457 O O . THR A 1 189 ? 4.465 8.519 10.149 1.00 64.69 189 THR A O 1
ATOM 1460 N N . ILE A 1 190 ? 4.846 8.905 12.330 1.00 67.44 190 ILE A N 1
ATOM 1461 C CA . ILE A 1 190 ? 6.242 9.334 12.217 1.00 67.44 190 ILE A CA 1
ATOM 1462 C C . ILE A 1 190 ? 7.096 8.238 11.585 1.00 67.44 190 ILE A C 1
ATOM 1464 O O . ILE A 1 190 ? 7.867 8.531 10.688 1.00 67.44 190 ILE A O 1
ATOM 1468 N N . SER A 1 191 ? 6.927 6.971 11.966 1.00 65.81 191 SER A N 1
ATOM 1469 C CA . SER A 1 191 ? 7.672 5.864 11.345 1.00 65.81 191 SER A CA 1
ATOM 1470 C C . SER A 1 191 ? 7.388 5.714 9.848 1.00 65.81 191 SER A C 1
ATOM 1472 O O . SER A 1 191 ? 8.311 5.426 9.093 1.00 65.81 191 SER A O 1
ATOM 1474 N N . ILE A 1 192 ? 6.155 5.966 9.389 1.00 66.94 192 ILE A N 1
ATOM 1475 C CA . ILE A 1 192 ? 5.856 6.007 7.950 1.00 66.94 192 ILE A CA 1
ATOM 1476 C C . ILE A 1 192 ? 6.434 7.250 7.287 1.00 66.94 192 ILE A C 1
ATOM 1478 O O . ILE A 1 192 ? 6.934 7.139 6.178 1.00 66.94 192 ILE A O 1
ATOM 1482 N N . LEU A 1 193 ? 6.394 8.410 7.942 1.00 66.06 193 LEU A N 1
ATOM 1483 C CA . LEU A 1 193 ? 6.992 9.629 7.400 1.00 66.06 193 LEU A CA 1
ATOM 1484 C C . LEU A 1 193 ? 8.515 9.513 7.307 1.00 66.06 193 LEU A C 1
ATOM 1486 O O . LEU A 1 193 ? 9.078 9.933 6.308 1.00 66.06 193 LEU A O 1
ATOM 1490 N N . ILE A 1 194 ? 9.167 8.888 8.289 1.00 68.56 194 ILE A N 1
ATOM 1491 C CA . ILE A 1 194 ? 10.597 8.568 8.267 1.00 68.56 194 ILE A CA 1
ATOM 1492 C C . ILE A 1 194 ? 10.883 7.569 7.154 1.00 68.56 194 ILE A C 1
ATOM 1494 O O . ILE A 1 194 ? 11.800 7.795 6.377 1.00 68.56 194 ILE A O 1
ATOM 1498 N N . LEU A 1 195 ? 10.091 6.497 7.037 1.00 66.94 195 LEU A N 1
ATOM 1499 C CA . LEU A 1 195 ? 10.260 5.537 5.952 1.00 66.94 195 LEU A CA 1
ATOM 1500 C C . LEU A 1 195 ? 10.131 6.248 4.602 1.00 66.94 195 LEU A C 1
ATOM 1502 O O . LEU A 1 195 ? 11.038 6.180 3.792 1.00 66.94 195 LEU A O 1
ATOM 1506 N N . LEU A 1 196 ? 9.054 6.999 4.387 1.00 66.81 196 LEU A N 1
ATOM 1507 C CA . LEU A 1 196 ? 8.825 7.768 3.168 1.00 66.81 196 LEU A CA 1
ATOM 1508 C C . LEU A 1 196 ? 9.936 8.800 2.920 1.00 66.81 196 LEU A C 1
ATOM 1510 O O . LEU A 1 196 ? 10.350 8.946 1.779 1.00 66.81 196 LEU A O 1
ATOM 1514 N N . ALA A 1 197 ? 10.458 9.472 3.948 1.00 64.81 197 ALA A N 1
ATOM 1515 C CA . ALA A 1 197 ? 11.553 10.433 3.822 1.00 64.81 197 ALA A CA 1
ATOM 1516 C C . ALA A 1 197 ? 12.888 9.763 3.460 1.00 64.81 197 ALA A C 1
ATOM 1518 O O . ALA A 1 197 ? 13.600 10.261 2.595 1.00 64.81 197 ALA A O 1
ATOM 1519 N N . ILE A 1 198 ? 13.205 8.613 4.065 1.00 66.94 198 ILE A N 1
ATOM 1520 C CA . ILE A 1 198 ? 14.363 7.787 3.687 1.00 66.94 198 ILE A CA 1
ATOM 1521 C C . ILE A 1 198 ? 14.220 7.341 2.234 1.00 66.94 198 ILE A C 1
ATOM 1523 O O . ILE A 1 198 ? 15.173 7.401 1.465 1.00 66.94 198 ILE A O 1
ATOM 1527 N N . LEU A 1 199 ? 13.016 6.931 1.847 1.00 64.50 199 LEU A N 1
ATOM 1528 C CA . LEU A 1 199 ? 12.730 6.491 0.492 1.00 64.50 199 LEU A CA 1
ATOM 1529 C C . LEU A 1 199 ? 12.834 7.661 -0.497 1.00 64.50 199 LEU A C 1
ATOM 1531 O O . LEU A 1 199 ? 13.458 7.495 -1.531 1.00 64.50 199 LEU A O 1
ATOM 1535 N N . ALA A 1 200 ? 12.343 8.857 -0.161 1.00 62.38 200 ALA A N 1
ATOM 1536 C CA . ALA A 1 200 ? 12.532 10.066 -0.966 1.00 62.38 200 ALA A CA 1
ATOM 1537 C C . ALA A 1 200 ? 14.017 10.419 -1.139 1.00 62.38 200 ALA A C 1
ATOM 1539 O O . ALA A 1 200 ? 14.438 10.762 -2.238 1.00 62.38 200 ALA A O 1
ATOM 1540 N N . ALA A 1 201 ? 14.816 10.286 -0.077 1.00 63.56 201 ALA A N 1
ATOM 1541 C CA . ALA A 1 201 ? 16.256 10.526 -0.121 1.00 63.56 201 ALA A CA 1
ATOM 1542 C C . ALA A 1 201 ? 17.019 9.498 -0.976 1.00 63.56 201 ALA A C 1
ATOM 1544 O O . ALA A 1 201 ? 18.094 9.807 -1.469 1.00 63.56 201 ALA A O 1
ATOM 1545 N N . GLN A 1 202 ? 16.475 8.292 -1.170 1.00 63.72 202 GLN A N 1
ATOM 1546 C CA . GLN A 1 202 ? 17.038 7.270 -2.063 1.00 63.72 202 GLN A CA 1
ATOM 1547 C C . GLN A 1 202 ? 16.639 7.454 -3.538 1.00 63.72 202 GLN A C 1
ATOM 1549 O O . GLN A 1 202 ? 17.143 6.727 -4.391 1.00 63.72 202 GLN A O 1
ATOM 1554 N N . MET A 1 203 ? 15.715 8.374 -3.835 1.00 58.56 203 MET A N 1
ATOM 1555 C CA . MET A 1 203 ? 15.180 8.617 -5.182 1.00 58.56 203 MET A CA 1
ATOM 1556 C C . MET A 1 203 ? 15.721 9.884 -5.864 1.00 58.56 203 MET A C 1
ATOM 1558 O O . MET A 1 203 ? 15.356 10.140 -7.014 1.00 58.56 203 MET A O 1
ATOM 1562 N N . ILE A 1 204 ? 16.531 10.675 -5.156 1.00 52.31 204 ILE A N 1
ATOM 1563 C CA . ILE A 1 204 ? 17.231 11.879 -5.642 1.00 52.31 204 ILE A CA 1
ATOM 1564 C C . ILE A 1 204 ? 18.675 11.494 -5.952 1.00 52.31 204 ILE A C 1
ATOM 1566 O O . ILE A 1 204 ? 19.172 11.936 -7.011 1.00 52.31 204 ILE A O 1
#